Protein AF-C7GZV5-F1 (afdb_monomer)

Sequence (301 aa):
MKNVFIVRNDHEDSKRCERLLREKFNAGGINVACDYTDEVELIICIGGDGTFLRSVHSLGFPAQNIVGINTGGLGFFQEISISELDDFIEAYVQGRYSVQTLQCLQASIVVAKAEEPTDEGLQKCVHASLNGEDNIIFHYESEDEKKRVFKANFLNEITVKSVLPKPVHIDIYIGNQFIEMFSGDGILAATSAGSTGYNYSLGGAIMDPRLSNIQLTPIAPISSTAYRAFTSSLLLPASEAIKIVSRSNDGLVVAGDGFSSEFKNIKEINIELSPVNIKLLRFENYEFWAKAKNKFLIPSE

Radius of gyration: 20.74 Å; Cα contacts (8 Å, |Δi|>4): 668; chains: 1; bounding box: 48×52×59 Å

Mean predicted aligned error: 6.81 Å

Nearest PDB structures (foldseek):
  5dhp-assembly1_C  TM=9.414E-01  e=1.733E-28  Listeria monocytogenes EGD-e
  5dhp-assembly1_B  TM=9.432E-01  e=2.994E-28  Listeria monocytogenes EGD-e
  5eji-assembly1_A  TM=9.243E-01  e=8.365E-29  Listeria monocytogenes
  3v7y-assembly1_A  TM=9.379E-01  e=1.451E-27  Listeria monocytogenes
  6rbx-assembly1_A  TM=9.280E-01  e=1.966E-27  Listeria monocytogenes EGD-e

pLDDT: mean 87.61, std 16.17, range [26.11, 98.62]

Structure (mmCIF, N/CA/C/O backbone):
data_AF-C7GZV5-F1
#
_entry.id   AF-C7GZV5-F1
#
loop_
_atom_site.group_PDB
_atom_site.id
_atom_site.type_symbol
_atom_site.label_atom_id
_atom_site.label_alt_id
_atom_site.label_comp_id
_atom_site.label_asym_id
_atom_site.label_entity_id
_atom_site.label_seq_id
_atom_site.pdbx_PDB_ins_code
_atom_site.Cartn_x
_atom_site.Cartn_y
_atom_site.Cartn_z
_atom_site.occupancy
_atom_site.B_iso_or_equiv
_atom_site.auth_seq_id
_atom_site.auth_comp_id
_atom_site.auth_asym_id
_atom_site.auth_atom_id
_atom_site.pdbx_PDB_model_num
ATOM 1 N N . MET A 1 1 ? -19.958 -12.809 21.169 1.00 63.06 1 MET A N 1
ATOM 2 C CA . MET A 1 1 ? -19.236 -11.762 21.924 1.00 63.06 1 MET A CA 1
ATOM 3 C C . MET A 1 1 ? -18.262 -11.158 20.936 1.00 63.06 1 MET A C 1
ATOM 5 O O . MET A 1 1 ? -17.616 -11.950 20.264 1.00 63.06 1 MET A O 1
ATOM 9 N N . LYS A 1 2 ? -18.220 -9.830 20.767 1.00 81.00 2 LYS A N 1
ATOM 10 C CA . LYS A 1 2 ? -17.313 -9.239 19.772 1.00 81.00 2 LYS A CA 1
ATOM 11 C C . LYS A 1 2 ? -15.870 -9.548 20.162 1.00 81.00 2 LYS A C 1
ATOM 13 O O . LYS A 1 2 ? -15.524 -9.367 21.331 1.00 81.00 2 LYS A O 1
ATOM 18 N N . ASN A 1 3 ? -15.077 -10.031 19.212 1.00 92.06 3 ASN A N 1
ATOM 19 C CA . ASN A 1 3 ? -13.700 -10.457 19.445 1.00 92.06 3 ASN A CA 1
ATOM 20 C C . ASN A 1 3 ? -12.743 -9.576 18.643 1.00 92.06 3 ASN A C 1
ATOM 22 O O . ASN A 1 3 ? -12.856 -9.488 17.419 1.00 92.06 3 ASN A O 1
ATOM 26 N N . VAL A 1 4 ? -11.828 -8.897 19.329 1.00 96.00 4 VAL A N 1
ATOM 27 C CA . VAL A 1 4 ? -10.914 -7.932 18.710 1.00 96.00 4 VAL A CA 1
ATOM 28 C C . VAL A 1 4 ? -9.464 -8.323 18.947 1.00 96.00 4 VAL A C 1
ATOM 30 O O . VAL A 1 4 ? -9.119 -8.836 20.008 1.00 96.00 4 VAL A O 1
ATOM 33 N N . PHE A 1 5 ? -8.602 -8.040 17.979 1.00 97.00 5 PHE A N 1
ATOM 34 C CA . PHE A 1 5 ? -7.161 -8.248 18.085 1.00 97.00 5 PHE A CA 1
ATOM 35 C C . PHE A 1 5 ? -6.437 -6.913 17.943 1.00 97.00 5 PHE A C 1
ATOM 37 O O . PHE A 1 5 ? -6.770 -6.120 17.064 1.00 97.00 5 PHE A O 1
ATOM 44 N N . ILE A 1 6 ? -5.463 -6.639 18.811 1.00 96.88 6 ILE A N 1
ATOM 45 C CA . ILE A 1 6 ? -4.748 -5.358 18.830 1.00 96.88 6 ILE A CA 1
ATOM 46 C C . ILE A 1 6 ? -3.314 -5.569 18.353 1.00 96.88 6 ILE A C 1
ATOM 48 O O . ILE A 1 6 ? -2.579 -6.371 18.922 1.00 96.88 6 ILE A O 1
ATOM 52 N N . VAL A 1 7 ? -2.902 -4.779 17.364 1.00 95.31 7 VAL A N 1
ATOM 53 C CA . VAL A 1 7 ? -1.509 -4.654 16.922 1.00 95.31 7 VAL A CA 1
ATOM 54 C C . VAL A 1 7 ? -1.054 -3.222 17.161 1.00 95.31 7 VAL A C 1
ATOM 56 O O . VAL A 1 7 ? -1.792 -2.275 16.896 1.00 95.31 7 VAL A O 1
ATOM 59 N N . ARG A 1 8 ? 0.170 -3.029 17.651 1.00 95.38 8 ARG A N 1
ATOM 60 C CA . ARG A 1 8 ? 0.725 -1.695 17.906 1.00 95.38 8 ARG A CA 1
ATOM 61 C C . ARG A 1 8 ? 2.215 -1.622 17.604 1.00 95.38 8 ARG A C 1
ATOM 63 O O . ARG A 1 8 ? 2.880 -2.648 17.509 1.00 95.38 8 ARG A O 1
ATOM 70 N N . ASN A 1 9 ? 2.746 -0.405 17.507 1.00 92.75 9 ASN A N 1
ATOM 71 C CA . ASN A 1 9 ? 4.192 -0.185 17.606 1.00 92.75 9 ASN A CA 1
ATOM 72 C C . ASN A 1 9 ? 4.644 -0.081 19.082 1.00 92.75 9 ASN A C 1
ATOM 74 O O . ASN A 1 9 ? 3.840 -0.222 20.010 1.00 92.75 9 ASN A O 1
ATOM 78 N N . ASP A 1 10 ? 5.934 0.184 19.300 1.00 92.69 10 ASP A N 1
ATOM 79 C CA . ASP A 1 10 ? 6.537 0.243 20.638 1.00 92.69 10 ASP A CA 1
ATOM 80 C C . ASP A 1 10 ? 6.621 1.636 21.276 1.00 92.69 10 ASP A C 1
ATOM 82 O O . ASP A 1 10 ? 7.178 1.765 22.373 1.00 92.69 10 ASP A O 1
ATOM 86 N N . HIS A 1 11 ? 6.028 2.665 20.660 1.00 93.56 11 HIS A N 1
ATOM 87 C CA . HIS A 1 11 ? 5.937 3.986 21.284 1.00 93.56 11 HIS A CA 1
ATOM 88 C C . HIS A 1 11 ? 5.070 3.953 22.550 1.00 93.56 11 HIS A C 1
ATOM 90 O O . HIS A 1 11 ? 4.077 3.225 22.638 1.00 93.56 11 HIS A O 1
ATOM 96 N N . GLU A 1 12 ? 5.428 4.782 23.535 1.00 94.25 12 GLU A N 1
ATOM 97 C CA . GLU A 1 12 ? 4.727 4.816 24.825 1.00 94.25 12 GLU A CA 1
ATOM 98 C C . GLU A 1 12 ? 3.265 5.262 24.684 1.00 94.25 12 GLU A C 1
ATOM 100 O O . GLU A 1 12 ? 2.394 4.703 25.348 1.00 94.25 12 GLU A O 1
ATOM 105 N N . ASP A 1 13 ? 2.960 6.182 23.764 1.00 93.56 13 ASP A N 1
ATOM 106 C CA . ASP A 1 13 ? 1.578 6.603 23.500 1.00 93.56 13 ASP A CA 1
ATOM 107 C C . ASP A 1 13 ? 0.722 5.461 22.941 1.00 93.56 13 ASP A C 1
ATOM 109 O O . ASP A 1 13 ? -0.435 5.301 23.333 1.00 93.56 13 ASP A O 1
ATOM 113 N N . SER A 1 14 ? 1.295 4.604 22.091 1.00 96.06 14 SER A N 1
ATOM 114 C CA . SER A 1 14 ? 0.605 3.424 21.560 1.00 96.06 14 SER A CA 1
ATOM 115 C C . SER A 1 14 ? 0.392 2.357 22.637 1.00 96.06 14 SER A C 1
ATOM 117 O O . SER A 1 14 ? -0.688 1.771 22.707 1.00 96.06 14 SER A O 1
ATOM 119 N N . LYS A 1 15 ? 1.363 2.159 23.541 1.00 96.31 15 LYS A N 1
ATOM 120 C CA . LYS A 1 15 ? 1.205 1.297 24.730 1.00 96.31 15 LYS A CA 1
ATOM 121 C C . LYS A 1 15 ? 0.126 1.826 25.671 1.00 96.31 15 LYS A C 1
ATOM 123 O O . LYS A 1 15 ? -0.703 1.063 26.164 1.00 96.31 15 LYS A O 1
ATOM 128 N N . ARG A 1 16 ? 0.109 3.138 25.917 1.00 95.56 16 ARG A N 1
ATOM 129 C CA . ARG A 1 16 ? -0.923 3.794 26.727 1.00 95.56 16 ARG A CA 1
ATOM 130 C C . ARG A 1 16 ? -2.303 3.633 26.096 1.00 95.56 16 ARG A C 1
ATOM 132 O O . ARG A 1 16 ? -3.243 3.297 26.812 1.00 95.56 16 ARG A O 1
ATOM 139 N N . CYS A 1 17 ? -2.416 3.849 24.788 1.00 96.38 17 CYS A N 1
ATOM 140 C CA . CYS A 1 17 ? -3.660 3.671 24.050 1.00 96.38 17 CYS A CA 1
ATOM 141 C C . CYS A 1 17 ? -4.171 2.228 24.151 1.00 96.38 17 CYS A C 1
ATOM 143 O O . CYS A 1 17 ? -5.340 2.038 24.472 1.00 96.38 17 CYS A O 1
ATOM 145 N N . GLU A 1 18 ? -3.303 1.223 23.983 1.00 97.06 18 GLU A N 1
ATOM 146 C CA . GLU A 1 18 ? -3.673 -0.186 24.167 1.00 97.06 18 GLU A CA 1
ATOM 147 C C . GLU A 1 18 ? -4.234 -0.455 25.572 1.00 97.06 18 GLU A C 1
ATOM 149 O O . GLU A 1 18 ? -5.286 -1.082 25.692 1.00 97.06 18 GLU A O 1
ATOM 154 N N . ARG A 1 19 ? -3.566 0.031 26.633 1.00 96.44 19 ARG A N 1
ATOM 155 C CA . ARG A 1 19 ? -4.040 -0.144 28.021 1.00 96.44 19 ARG A CA 1
ATOM 156 C C . ARG A 1 19 ? -5.459 0.403 28.200 1.00 96.44 19 ARG A C 1
ATOM 158 O O . ARG A 1 19 ? -6.337 -0.327 28.650 1.00 96.44 19 ARG A O 1
ATOM 165 N N . LEU A 1 20 ? -5.688 1.649 27.775 1.00 95.75 20 LEU A N 1
ATOM 166 C CA . LEU A 1 20 ? -7.000 2.302 27.857 1.00 95.75 20 LEU A CA 1
ATOM 167 C C . LEU A 1 20 ? -8.068 1.541 27.065 1.00 95.75 20 LEU A C 1
ATOM 169 O O . LEU A 1 20 ? -9.196 1.380 27.527 1.00 95.75 20 LEU A O 1
ATOM 173 N N . LEU A 1 21 ? -7.715 1.059 25.873 1.00 95.81 21 LEU A N 1
ATOM 174 C CA . LEU A 1 21 ? -8.635 0.335 25.009 1.00 95.81 21 LEU A CA 1
ATOM 175 C C . LEU A 1 21 ? -9.043 -1.011 25.619 1.00 95.81 21 LEU A C 1
ATOM 177 O O . LEU A 1 21 ? -10.225 -1.346 25.631 1.00 95.81 21 LEU A O 1
ATOM 181 N N . ARG A 1 22 ? -8.081 -1.755 26.180 1.00 95.62 22 ARG A N 1
ATOM 182 C CA . ARG A 1 22 ? -8.339 -3.022 26.882 1.00 95.62 22 ARG A CA 1
ATOM 183 C C . ARG A 1 22 ? -9.246 -2.819 28.094 1.00 95.62 22 ARG A C 1
ATOM 185 O O . ARG A 1 22 ? -10.189 -3.585 28.270 1.00 95.62 22 ARG A O 1
ATOM 192 N N . GLU A 1 23 ? -9.003 -1.785 28.899 1.00 94.81 23 GLU A N 1
ATOM 193 C CA . GLU A 1 23 ? -9.856 -1.442 30.046 1.00 94.81 23 GLU A CA 1
ATOM 194 C C . GLU A 1 23 ? -11.304 -1.166 29.614 1.00 94.81 23 GLU A C 1
ATOM 196 O O . GLU A 1 23 ? -12.238 -1.761 30.158 1.00 94.81 23 GLU A O 1
ATOM 201 N N . LYS A 1 24 ? -11.493 -0.317 28.595 1.00 94.62 24 LYS A N 1
ATOM 202 C CA . LYS A 1 24 ? -12.824 0.048 28.088 1.00 94.62 24 LYS A CA 1
ATOM 203 C C . LYS A 1 24 ? -13.547 -1.133 27.433 1.00 94.62 24 LYS A C 1
ATOM 205 O O . LYS A 1 24 ? -14.735 -1.328 27.682 1.00 94.62 24 LYS A O 1
ATOM 210 N N . PHE A 1 25 ? -12.851 -1.957 26.649 1.00 94.00 25 PHE A N 1
ATOM 211 C CA . PHE A 1 25 ? -13.450 -3.144 26.034 1.00 94.00 25 PHE A CA 1
ATOM 212 C C . PHE A 1 25 ? -13.866 -4.198 27.053 1.00 94.00 25 PHE A C 1
ATOM 214 O O . PHE A 1 25 ? -14.985 -4.705 26.963 1.00 94.00 25 PHE A O 1
ATOM 221 N N . ASN A 1 26 ? -13.033 -4.461 28.062 1.00 89.19 26 ASN A N 1
ATOM 222 C CA . ASN A 1 26 ? -13.378 -5.396 29.130 1.00 89.19 26 ASN A CA 1
ATOM 223 C C . ASN A 1 26 ? -14.611 -4.920 29.915 1.00 89.19 26 ASN A C 1
ATOM 225 O O . 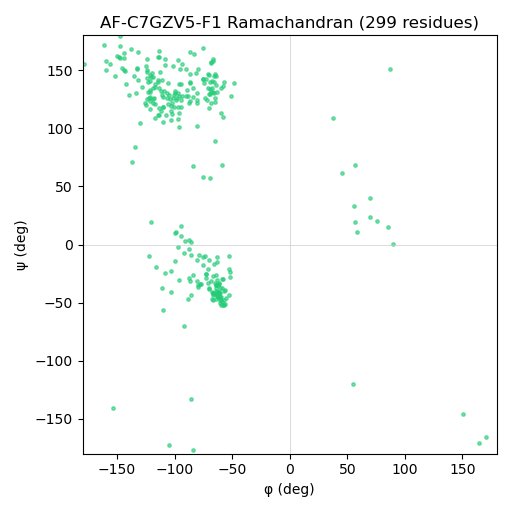ASN A 1 26 ? -15.499 -5.720 30.203 1.00 89.19 26 ASN A O 1
ATOM 229 N N . ALA A 1 27 ? -14.709 -3.617 30.206 1.00 89.81 27 ALA A N 1
ATOM 230 C CA . ALA A 1 27 ? -15.892 -3.032 30.840 1.00 89.81 27 ALA A CA 1
ATOM 231 C C . ALA A 1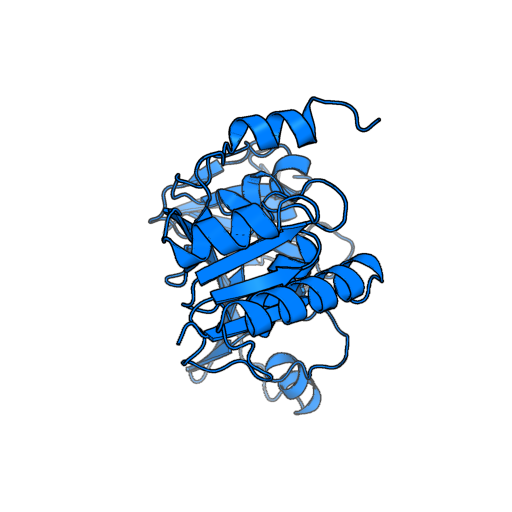 27 ? -17.152 -3.119 29.953 1.00 89.81 27 ALA A C 1
ATOM 233 O O . ALA A 1 27 ? -18.257 -3.285 30.466 1.00 89.81 27 ALA A O 1
ATOM 234 N N . GLY A 1 28 ? -16.986 -3.040 28.628 1.00 86.25 28 GLY A N 1
ATOM 235 C CA . GLY A 1 28 ? -18.055 -3.143 27.630 1.00 86.25 28 GLY A CA 1
ATOM 236 C C . GLY A 1 28 ? -18.399 -4.568 27.172 1.00 86.25 28 GLY A C 1
ATOM 237 O O . GLY A 1 28 ? -19.212 -4.722 26.262 1.00 86.25 28 GLY A O 1
ATOM 238 N N . GLY A 1 29 ? -17.788 -5.609 27.753 1.00 88.88 29 GLY A N 1
ATOM 239 C CA . GLY A 1 29 ? -18.034 -7.008 27.376 1.00 88.88 29 GLY A CA 1
ATOM 240 C C . GLY A 1 29 ? -17.503 -7.405 25.990 1.00 88.88 29 GLY A C 1
ATOM 241 O O . GLY A 1 29 ? -18.018 -8.344 25.380 1.00 88.88 29 GLY A O 1
ATOM 242 N N . ILE A 1 30 ? -16.500 -6.688 25.477 1.00 93.25 30 ILE A N 1
ATOM 243 C CA . ILE A 1 30 ? -15.784 -7.006 24.236 1.00 93.25 30 ILE A CA 1
ATOM 244 C C . ILE A 1 30 ? -14.513 -7.775 24.602 1.00 93.25 30 ILE A C 1
ATOM 246 O O . ILE A 1 30 ? -13.720 -7.315 25.422 1.00 93.25 30 ILE A O 1
ATOM 250 N N . ASN A 1 31 ? -14.309 -8.938 23.984 1.00 93.69 31 ASN A N 1
ATOM 251 C CA . ASN A 1 31 ? -13.120 -9.747 24.221 1.00 93.69 31 ASN A CA 1
ATOM 252 C C . ASN A 1 31 ? -11.941 -9.211 23.408 1.00 93.69 31 ASN A C 1
ATOM 254 O O . ASN A 1 31 ? -12.066 -9.028 22.197 1.00 93.69 31 ASN A O 1
ATOM 258 N N . VAL A 1 32 ? -10.794 -9.014 24.058 1.00 95.00 32 VAL A N 1
ATOM 259 C CA . VAL A 1 32 ? -9.536 -8.687 23.380 1.00 95.00 32 VAL A CA 1
ATOM 260 C C . VAL A 1 32 ? -8.663 -9.936 23.339 1.00 95.00 32 VAL A C 1
ATOM 262 O O . VAL A 1 32 ? -8.120 -10.345 24.365 1.00 95.00 32 VAL A O 1
ATOM 265 N N . ALA A 1 33 ? -8.527 -10.534 22.160 1.00 92.69 33 ALA A N 1
ATOM 266 C CA . ALA A 1 33 ? -7.757 -11.750 21.951 1.00 92.69 33 ALA A CA 1
ATOM 267 C C . ALA A 1 33 ? -6.260 -11.546 22.245 1.00 92.69 33 ALA A C 1
ATOM 269 O O . ALA A 1 33 ? -5.693 -10.478 21.991 1.00 92.69 33 ALA A O 1
ATOM 270 N N . CYS A 1 34 ? -5.623 -12.591 22.780 1.00 88.56 34 CYS A N 1
ATOM 271 C CA . CYS A 1 34 ? -4.169 -12.644 22.956 1.00 88.56 34 CYS A CA 1
ATOM 272 C C . CYS A 1 34 ? -3.450 -12.954 21.639 1.00 88.56 34 CYS A C 1
ATOM 274 O O . CYS A 1 34 ? -2.374 -12.416 21.398 1.00 88.56 34 CYS A O 1
ATOM 276 N N . ASP A 1 35 ? -4.079 -13.770 20.791 1.00 88.88 35 ASP A N 1
ATOM 277 C CA . ASP A 1 35 ? -3.540 -14.248 19.522 1.00 88.88 35 ASP A CA 1
ATOM 278 C C . ASP A 1 35 ? -4.494 -13.917 18.373 1.00 88.88 35 ASP A C 1
ATOM 280 O O . ASP A 1 35 ? -5.708 -13.789 18.561 1.00 88.88 35 ASP A O 1
ATOM 284 N N . TYR A 1 36 ? -3.938 -13.791 17.171 1.00 90.19 36 TYR A N 1
ATOM 285 C CA . TYR A 1 36 ? -4.725 -13.626 15.958 1.00 90.19 36 TYR A CA 1
ATOM 286 C C . TYR A 1 36 ? -5.247 -14.984 15.477 1.00 90.19 36 TYR A C 1
ATOM 288 O O . TYR A 1 36 ? -4.466 -15.895 15.202 1.00 90.19 36 TYR A O 1
ATOM 296 N N . THR A 1 37 ? -6.569 -15.108 15.372 1.00 90.38 37 THR A N 1
ATOM 297 C CA . THR A 1 37 ? -7.267 -16.309 14.899 1.00 90.38 37 THR A CA 1
ATOM 298 C C . THR A 1 37 ? -8.406 -15.920 13.959 1.00 90.38 37 THR A C 1
ATOM 300 O O . THR A 1 37 ? -8.821 -14.760 13.915 1.00 90.38 37 THR A O 1
ATOM 303 N N . ASP A 1 38 ? -8.975 -16.898 13.254 1.00 87.00 38 ASP A N 1
ATOM 304 C CA . ASP A 1 38 ? -10.135 -16.674 12.379 1.00 87.00 38 ASP A CA 1
ATOM 305 C C . ASP A 1 38 ? -11.395 -16.205 13.133 1.00 87.00 38 ASP A C 1
ATOM 307 O O . ASP A 1 38 ? -12.324 -15.686 12.518 1.00 87.00 38 ASP A O 1
ATOM 311 N N . GLU A 1 39 ? -11.424 -16.343 14.463 1.00 89.56 39 GLU A N 1
ATOM 312 C CA . GLU A 1 39 ? -12.513 -15.862 15.324 1.00 89.56 39 GLU A CA 1
ATOM 313 C C . GLU A 1 39 ? -12.447 -14.352 15.592 1.00 89.56 39 GLU A C 1
ATOM 315 O O . GLU A 1 39 ? -13.350 -13.795 16.219 1.00 89.56 39 GLU A O 1
ATOM 320 N N . VAL A 1 40 ? -11.363 -13.681 15.196 1.00 94.25 40 VAL A N 1
ATOM 321 C CA . VAL A 1 40 ? -11.236 -12.227 15.314 1.00 94.25 40 VAL A CA 1
ATOM 322 C C . VAL A 1 40 ? -12.185 -11.562 14.320 1.00 94.25 40 VAL A C 1
ATOM 324 O O . VAL A 1 40 ? -12.170 -11.855 13.130 1.00 94.25 40 VAL A O 1
ATOM 327 N N . GLU A 1 41 ? -12.993 -10.619 14.796 1.00 94.19 41 GLU A N 1
ATOM 328 C CA . GLU A 1 41 ? -13.921 -9.856 13.955 1.00 94.19 41 GLU A CA 1
ATOM 329 C C . GLU A 1 41 ? -13.334 -8.505 13.532 1.00 94.19 41 GLU A C 1
ATOM 331 O O . GLU A 1 41 ? -13.657 -7.998 12.456 1.00 94.19 41 GLU A O 1
ATOM 336 N N . LEU A 1 42 ? -12.479 -7.920 14.379 1.00 96.38 42 LEU A N 1
ATOM 337 C CA . LEU A 1 42 ? -11.855 -6.619 14.160 1.00 96.38 42 LEU A CA 1
ATOM 338 C C . LEU A 1 42 ? -10.389 -6.629 14.595 1.00 96.38 42 LEU A C 1
ATOM 340 O O . LEU A 1 42 ? -10.062 -6.949 15.736 1.00 96.38 42 LEU A O 1
ATOM 344 N N . ILE A 1 43 ? -9.522 -6.181 13.698 1.00 97.69 43 ILE A N 1
ATOM 345 C CA . ILE A 1 43 ? -8.118 -5.889 13.963 1.00 97.69 43 ILE A CA 1
ATOM 346 C C . ILE A 1 43 ? -7.982 -4.389 14.223 1.00 97.69 43 ILE A C 1
ATOM 348 O O . ILE A 1 43 ? -8.459 -3.561 13.448 1.00 97.69 43 ILE A O 1
ATOM 352 N N . ILE A 1 44 ? -7.318 -4.024 15.311 1.00 97.44 44 ILE A N 1
ATOM 353 C CA . ILE A 1 44 ? -7.101 -2.638 15.717 1.00 97.44 44 ILE A CA 1
ATOM 354 C C . ILE A 1 44 ? -5.608 -2.346 15.643 1.00 97.44 44 ILE A C 1
ATOM 356 O O . ILE A 1 44 ? -4.825 -2.868 16.434 1.00 97.44 44 ILE A O 1
ATOM 360 N N . CYS A 1 45 ? -5.217 -1.496 14.700 1.00 96.75 45 CYS A N 1
ATOM 361 C CA . CYS A 1 45 ? -3.836 -1.076 14.495 1.00 96.75 45 CYS A CA 1
ATOM 362 C C . CYS A 1 45 ? -3.580 0.263 15.197 1.00 96.75 45 CYS A C 1
ATOM 364 O O . CYS A 1 45 ? -4.108 1.288 14.775 1.00 96.75 45 CYS A O 1
ATOM 366 N N . ILE A 1 46 ? -2.742 0.276 16.233 1.00 96.94 46 ILE A N 1
ATOM 367 C CA . ILE A 1 46 ? -2.404 1.473 17.014 1.00 96.94 46 ILE A CA 1
ATOM 368 C C . ILE A 1 46 ? -1.020 1.992 16.601 1.00 96.94 46 ILE A C 1
ATOM 370 O O . ILE A 1 46 ? 0.006 1.355 16.853 1.00 96.94 46 ILE A O 1
ATOM 374 N N . GLY A 1 47 ? -0.975 3.165 15.973 1.00 94.31 47 GLY A N 1
ATOM 375 C CA . GLY A 1 47 ? 0.259 3.797 15.507 1.00 94.31 47 GLY A CA 1
ATOM 376 C C . GLY A 1 47 ? 0.031 4.672 14.278 1.00 94.31 47 GLY A C 1
ATOM 377 O O . GLY A 1 47 ? -1.011 5.298 14.151 1.00 94.31 47 GLY A O 1
ATOM 378 N N . GLY A 1 48 ? 1.015 4.727 13.377 1.00 92.75 48 GLY A N 1
ATOM 379 C CA . GLY A 1 48 ? 0.905 5.445 12.099 1.00 92.75 48 GLY A CA 1
ATOM 380 C C . GLY A 1 48 ? 0.722 4.507 10.900 1.00 92.75 48 GLY A C 1
ATOM 381 O O . GLY A 1 48 ? 0.622 3.288 11.064 1.00 92.75 48 GLY A O 1
ATOM 382 N N . ASP A 1 49 ? 0.776 5.062 9.684 1.00 92.81 49 ASP A N 1
ATOM 383 C CA . ASP A 1 49 ? 0.624 4.303 8.427 1.00 92.81 49 ASP A CA 1
ATOM 384 C C . ASP A 1 49 ? 1.634 3.153 8.306 1.00 92.81 49 ASP A C 1
ATOM 386 O O . ASP A 1 49 ? 1.259 2.047 7.932 1.00 92.81 49 ASP A O 1
ATOM 390 N N . GLY A 1 50 ? 2.886 3.352 8.727 1.00 91.44 50 GLY A N 1
ATOM 391 C CA . GLY A 1 50 ? 3.877 2.271 8.747 1.00 91.44 50 GLY A CA 1
ATOM 392 C C . GLY A 1 50 ? 3.522 1.124 9.704 1.00 91.44 50 GLY A C 1
ATOM 393 O O . GLY A 1 50 ? 3.783 -0.034 9.394 1.00 91.44 50 GLY A O 1
ATOM 394 N N . THR A 1 51 ? 2.887 1.407 10.850 1.00 92.38 51 THR A N 1
ATOM 395 C CA . THR A 1 51 ? 2.386 0.344 11.740 1.00 92.38 51 THR A CA 1
ATOM 396 C C . THR A 1 51 ? 1.236 -0.408 11.080 1.00 92.38 51 THR A C 1
ATOM 398 O O . THR A 1 51 ? 1.188 -1.632 11.166 1.00 92.38 51 THR A O 1
ATOM 401 N N . PHE A 1 52 ? 0.335 0.305 10.403 1.00 95.06 52 PHE A N 1
ATOM 402 C CA . PHE A 1 52 ? -0.780 -0.301 9.680 1.00 95.06 52 PHE A CA 1
ATOM 403 C C . PHE A 1 52 ? -0.285 -1.252 8.581 1.00 95.06 52 PHE A C 1
ATOM 405 O O . PHE A 1 52 ? -0.679 -2.414 8.566 1.00 95.06 52 PHE A O 1
ATOM 412 N N . LEU A 1 53 ? 0.643 -0.802 7.729 1.00 94.31 53 LEU A N 1
ATOM 413 C CA . LEU A 1 53 ? 1.222 -1.621 6.658 1.00 94.31 53 LEU A CA 1
ATOM 414 C C . LEU A 1 53 ? 1.924 -2.864 7.208 1.00 94.31 53 LEU A C 1
ATOM 416 O O . LEU A 1 53 ? 1.634 -3.975 6.772 1.00 94.31 53 LEU A O 1
ATOM 420 N N . ARG A 1 54 ? 2.775 -2.703 8.232 1.00 91.44 54 ARG A N 1
ATOM 421 C CA . ARG A 1 54 ? 3.424 -3.848 8.886 1.00 91.44 54 ARG A CA 1
ATOM 422 C C . ARG A 1 54 ? 2.420 -4.834 9.475 1.00 91.44 54 ARG A C 1
ATOM 424 O O . ARG A 1 54 ? 2.661 -6.029 9.393 1.00 91.44 54 ARG A O 1
ATOM 431 N N . SER A 1 55 ? 1.309 -4.347 10.032 1.00 92.06 55 SER A N 1
ATOM 432 C CA . SER A 1 55 ? 0.244 -5.206 10.570 1.00 92.06 55 SER A CA 1
ATOM 433 C C . SER A 1 55 ? -0.453 -5.998 9.462 1.00 92.06 55 SER A C 1
ATOM 435 O O . SER A 1 55 ? -0.715 -7.181 9.627 1.00 92.06 55 SER A O 1
ATOM 437 N N . VAL A 1 56 ? -0.734 -5.369 8.317 1.00 94.31 56 VAL A N 1
ATOM 438 C CA . VAL A 1 56 ? -1.329 -6.054 7.158 1.00 94.31 56 VAL A CA 1
ATOM 439 C C . VAL A 1 56 ? -0.403 -7.156 6.641 1.00 94.31 56 VAL A C 1
ATOM 441 O O . VAL A 1 56 ? -0.864 -8.271 6.404 1.00 94.31 56 VAL A O 1
ATOM 444 N N . HIS A 1 57 ? 0.896 -6.871 6.518 1.00 91.50 57 HIS A N 1
ATOM 445 C CA . HIS A 1 57 ? 1.895 -7.853 6.082 1.00 91.50 57 HIS A CA 1
ATOM 446 C C . HIS A 1 57 ? 2.082 -8.986 7.095 1.00 91.50 57 HIS A C 1
ATOM 448 O O . HIS A 1 57 ? 2.033 -10.152 6.714 1.00 91.50 57 HIS A O 1
ATOM 454 N N . SER A 1 58 ? 2.241 -8.673 8.386 1.00 88.19 58 SER A N 1
ATOM 455 C CA . SER A 1 58 ? 2.479 -9.689 9.421 1.00 88.19 58 SER A CA 1
ATOM 456 C C . SER A 1 58 ? 1.285 -10.617 9.647 1.00 88.19 58 SER A C 1
ATOM 458 O O . SER A 1 58 ? 1.474 -11.763 10.048 1.00 88.19 58 SER A O 1
ATOM 460 N N . LEU A 1 59 ? 0.069 -10.139 9.371 1.00 90.25 59 LEU A N 1
ATOM 461 C CA . LEU A 1 59 ? -1.165 -10.924 9.445 1.00 90.25 59 LEU A CA 1
ATOM 462 C C . LEU A 1 59 ? -1.534 -11.602 8.116 1.00 90.25 59 LEU A C 1
ATOM 464 O O . LEU A 1 59 ? -2.579 -12.244 8.036 1.00 90.25 59 LEU A O 1
ATOM 468 N N . GLY A 1 60 ? -0.702 -11.470 7.077 1.00 90.12 60 GLY A N 1
ATOM 469 C CA . GLY A 1 60 ? -0.905 -12.150 5.798 1.00 90.12 60 GLY A CA 1
ATOM 470 C C . GLY A 1 60 ? -2.101 -11.633 4.997 1.00 90.12 60 GLY A C 1
ATOM 471 O O . GLY A 1 60 ? -2.814 -12.429 4.395 1.00 90.12 60 GLY A O 1
ATOM 472 N N . PHE A 1 61 ? -2.317 -10.312 4.977 1.00 92.81 61 PHE A N 1
ATOM 473 C CA . PHE A 1 61 ? -3.440 -9.656 4.292 1.00 92.81 61 PHE A CA 1
ATOM 474 C C . PHE A 1 61 ? -4.810 -10.188 4.758 1.00 92.81 61 PHE A C 1
ATOM 476 O O . PHE A 1 61 ? -5.525 -10.850 4.000 1.00 92.81 61 PHE A O 1
ATOM 483 N N . PRO A 1 62 ? -5.185 -9.902 6.016 1.00 93.44 62 PRO A N 1
ATOM 484 C CA . PRO A 1 62 ? -6.330 -10.524 6.669 1.00 93.44 62 PRO A CA 1
ATOM 485 C C . PRO A 1 62 ? -7.659 -10.136 6.003 1.00 93.44 62 PRO A C 1
ATOM 487 O O . PRO A 1 62 ? -7.851 -9.002 5.559 1.00 93.44 62 PRO A O 1
ATOM 490 N N . ALA A 1 63 ? -8.609 -11.074 5.974 1.00 93.25 63 ALA A N 1
ATOM 491 C CA . ALA A 1 63 ? -9.951 -10.858 5.420 1.00 93.25 63 ALA A CA 1
ATOM 492 C C . ALA A 1 63 ? -10.900 -10.136 6.397 1.00 93.25 63 ALA A C 1
ATOM 494 O O . ALA A 1 63 ? -12.000 -9.709 6.008 1.00 93.25 63 ALA A O 1
ATOM 495 N N . GLN A 1 64 ? -10.488 -10.061 7.662 1.00 95.06 64 GLN A N 1
ATOM 496 C CA . GLN A 1 64 ? -11.139 -9.396 8.776 1.00 95.06 64 GLN A CA 1
ATOM 497 C C . GLN A 1 64 ? -11.112 -7.882 8.584 1.00 95.06 64 GLN A C 1
ATOM 499 O O . GLN A 1 64 ? -10.288 -7.308 7.874 1.00 95.06 64 GLN A O 1
ATOM 504 N N . ASN A 1 65 ? -12.047 -7.233 9.256 1.00 96.38 65 ASN A N 1
ATOM 505 C CA . ASN A 1 65 ? -12.108 -5.791 9.323 1.00 96.38 65 ASN A CA 1
ATOM 506 C C . ASN A 1 65 ? -10.899 -5.238 10.087 1.00 96.38 65 ASN A C 1
ATOM 508 O O . ASN A 1 65 ? -10.515 -5.786 11.117 1.00 96.38 65 ASN A O 1
ATOM 512 N N . ILE A 1 66 ? -10.337 -4.128 9.619 1.00 97.25 66 ILE A N 1
ATOM 513 C CA . ILE A 1 66 ? -9.239 -3.415 10.270 1.00 97.25 66 ILE A CA 1
ATOM 514 C C . ILE A 1 66 ? -9.691 -1.993 10.585 1.00 97.25 66 ILE A C 1
ATOM 516 O O . ILE A 1 66 ? -10.409 -1.373 9.803 1.00 97.25 66 ILE A O 1
ATOM 520 N N . VAL A 1 67 ? -9.245 -1.448 11.710 1.00 96.69 67 VAL A N 1
ATOM 521 C CA . VAL A 1 67 ? -9.355 -0.026 12.034 1.00 96.69 67 VAL A CA 1
ATOM 522 C C . VAL A 1 67 ? -8.012 0.501 12.527 1.00 96.69 67 VAL A C 1
ATOM 524 O O . VAL A 1 67 ? -7.281 -0.192 13.234 1.00 96.69 67 VAL A O 1
ATOM 527 N N . GLY A 1 68 ? -7.666 1.727 12.140 1.00 95.56 68 GLY A N 1
ATOM 528 C CA . GLY A 1 68 ? -6.437 2.382 12.578 1.00 95.56 68 GLY A CA 1
ATOM 529 C C . GLY A 1 68 ? -6.696 3.454 13.635 1.00 95.56 68 GLY A C 1
ATOM 530 O O . GLY A 1 68 ? -7.498 4.361 13.405 1.00 95.56 68 GLY A O 1
ATOM 531 N N . ILE A 1 69 ? -5.968 3.382 14.748 1.00 95.50 69 ILE A N 1
ATOM 532 C CA . ILE A 1 69 ? -5.921 4.405 15.795 1.00 95.50 69 ILE A CA 1
ATOM 533 C C . ILE A 1 69 ? -4.590 5.143 15.686 1.00 95.50 69 ILE A C 1
ATOM 535 O O . ILE A 1 69 ? -3.519 4.543 15.792 1.00 95.50 69 ILE A O 1
ATOM 539 N N . ASN A 1 70 ? -4.668 6.451 15.479 1.00 92.25 70 ASN A N 1
ATOM 540 C CA . ASN A 1 70 ? -3.525 7.328 15.370 1.00 92.25 70 ASN A CA 1
ATOM 541 C C . ASN A 1 70 ? -3.033 7.770 16.753 1.00 92.25 70 ASN A C 1
ATOM 543 O O . ASN A 1 70 ? -3.784 8.328 17.555 1.00 92.25 70 ASN A O 1
ATOM 547 N N . THR A 1 71 ? -1.742 7.574 17.001 1.00 89.06 71 THR A N 1
ATOM 548 C CA . THR A 1 71 ? -1.049 8.048 18.209 1.00 89.06 71 THR A CA 1
ATOM 549 C C . THR A 1 71 ? 0.105 9.003 17.885 1.00 89.06 71 THR A C 1
ATOM 551 O O . THR A 1 71 ? 1.010 9.164 18.694 1.00 89.06 71 THR A O 1
ATOM 554 N N . GLY A 1 72 ? 0.109 9.592 16.687 1.00 80.94 72 GLY A N 1
ATOM 555 C CA . GLY A 1 72 ? 1.109 10.543 16.206 1.00 80.94 72 GLY A CA 1
ATOM 556 C C . GLY A 1 72 ? 0.532 11.490 15.146 1.00 80.94 72 GLY A C 1
ATOM 557 O O . GLY A 1 72 ? -0.604 11.949 15.259 1.00 80.94 72 GLY A O 1
ATOM 558 N N . GLY A 1 73 ? 1.313 11.800 14.106 1.00 76.56 73 GLY A N 1
ATOM 559 C CA . GLY A 1 73 ? 0.873 12.664 13.000 1.00 76.56 73 GLY A CA 1
ATOM 560 C C . GLY A 1 73 ? -0.237 12.044 12.142 1.00 76.56 73 GLY A C 1
ATOM 561 O O . GLY A 1 73 ? -0.431 10.833 12.143 1.00 76.56 73 GLY A O 1
ATOM 562 N N . LEU A 1 74 ? -0.977 12.868 11.394 1.00 79.19 74 LEU A N 1
ATOM 563 C CA . LEU A 1 74 ? -2.115 12.429 10.574 1.00 79.19 74 LEU A CA 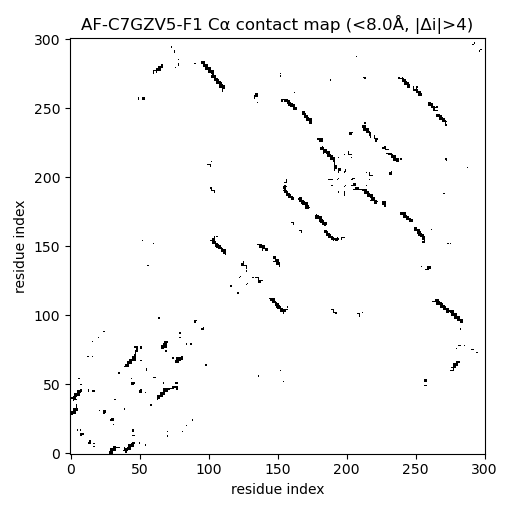1
ATOM 564 C C . LEU A 1 74 ? -1.696 11.385 9.511 1.00 79.19 74 LEU A C 1
ATOM 566 O O . LEU A 1 74 ? -0.964 11.694 8.566 1.00 79.19 74 LEU A O 1
ATOM 570 N N . GLY A 1 75 ? -2.174 10.144 9.637 1.00 83.31 75 GLY A N 1
ATOM 571 C CA . GLY A 1 75 ? -1.989 9.068 8.648 1.00 83.31 75 GLY A CA 1
ATOM 572 C C . GLY A 1 75 ? -3.187 8.908 7.712 1.00 83.31 75 GLY A C 1
ATOM 573 O O . GLY A 1 75 ? -4.278 9.344 8.051 1.00 83.31 75 GLY A O 1
ATOM 574 N N . PHE A 1 76 ? -3.032 8.301 6.533 1.00 90.38 76 PHE A N 1
ATOM 575 C CA . PHE A 1 76 ? -4.150 8.078 5.602 1.00 90.38 76 PHE A CA 1
ATOM 576 C C . PHE A 1 76 ? -5.048 6.909 6.018 1.00 90.38 76 PHE A C 1
ATOM 578 O O . PHE A 1 76 ? -6.271 7.011 5.864 1.00 90.38 76 PHE A O 1
ATOM 585 N N . PHE A 1 77 ? -4.493 5.859 6.630 1.00 90.19 77 PHE A N 1
ATOM 586 C CA . PHE A 1 77 ? -5.268 4.687 7.047 1.00 90.19 77 PHE A CA 1
ATOM 587 C C . PHE A 1 77 ? -5.891 4.834 8.438 1.00 90.19 77 PHE A C 1
ATOM 589 O O . PHE A 1 77 ? -6.986 4.323 8.655 1.00 90.19 77 PHE A O 1
ATOM 596 N N . GLN A 1 78 ? -5.250 5.562 9.360 1.00 85.69 78 GLN A N 1
ATOM 597 C CA . GLN A 1 78 ? -5.751 5.721 10.732 1.00 85.69 78 GLN A CA 1
ATOM 598 C C . GLN A 1 78 ? -6.786 6.834 10.834 1.00 85.69 78 GLN A C 1
ATOM 600 O O . GLN A 1 78 ? -6.574 7.923 10.306 1.00 85.69 78 GLN A O 1
ATOM 605 N N . GLU A 1 79 ? -7.889 6.573 11.521 1.00 79.12 79 GLU A N 1
ATOM 606 C CA . GLU A 1 79 ? -9.012 7.512 11.628 1.00 79.12 79 GLU A CA 1
ATOM 607 C C . GLU A 1 79 ? -9.183 8.083 13.019 1.00 79.12 79 GLU A C 1
ATOM 609 O O . GLU A 1 79 ? -9.535 9.244 13.159 1.00 79.12 79 GLU A O 1
ATOM 614 N N . ILE A 1 80 ? -8.945 7.248 14.024 1.00 91.25 80 ILE A N 1
ATOM 615 C CA . ILE A 1 80 ? -9.356 7.516 15.394 1.00 91.25 80 ILE A CA 1
ATOM 616 C C . ILE A 1 80 ? -8.168 8.091 16.144 1.00 91.25 80 ILE A C 1
ATOM 618 O O . ILE A 1 80 ? -7.103 7.478 16.175 1.00 91.25 80 ILE A O 1
ATOM 622 N N . SER A 1 81 ? -8.334 9.242 16.775 1.00 90.94 81 SER A N 1
ATOM 623 C CA . SER A 1 81 ? -7.384 9.741 17.766 1.00 90.94 81 SER A CA 1
ATOM 624 C C . SER A 1 81 ? -7.638 9.125 19.146 1.00 90.94 81 SER A C 1
ATOM 626 O O . SER A 1 81 ? -8.714 8.607 19.442 1.00 90.94 81 SER A O 1
ATOM 628 N N . ILE A 1 82 ? -6.659 9.228 20.047 1.00 90.44 82 ILE A N 1
ATOM 629 C CA . ILE A 1 82 ? -6.801 8.753 21.437 1.00 90.44 82 ILE A CA 1
ATOM 630 C C . ILE A 1 82 ? -7.978 9.440 22.164 1.00 90.44 82 ILE A C 1
ATOM 632 O O . ILE A 1 82 ? -8.593 8.844 23.046 1.00 90.44 82 ILE A O 1
ATOM 636 N N . SER A 1 83 ? -8.312 10.683 21.807 1.00 90.69 83 SER A N 1
ATOM 637 C CA . SER A 1 83 ? -9.465 11.399 22.371 1.00 90.69 83 SER A CA 1
ATOM 638 C C . SER A 1 83 ? -10.818 10.857 21.911 1.00 90.69 83 SER A C 1
ATOM 640 O O . SER A 1 83 ? -11.805 11.067 22.603 1.00 90.69 83 SER A O 1
ATOM 642 N N . GLU A 1 84 ? -10.868 10.145 20.787 1.00 92.75 84 GLU A N 1
ATOM 643 C CA . GLU A 1 84 ? -12.104 9.654 20.160 1.00 92.75 84 GLU A CA 1
ATOM 644 C C . GLU A 1 84 ? -12.378 8.176 20.486 1.00 92.75 84 GLU A C 1
ATOM 646 O O . GLU A 1 84 ? -13.257 7.558 19.890 1.00 92.75 84 GLU A O 1
ATOM 651 N N . LEU A 1 85 ? -11.631 7.570 21.421 1.00 94.00 85 LEU A N 1
ATOM 652 C CA . LEU A 1 85 ? -11.779 6.144 21.742 1.00 94.00 85 LEU A CA 1
ATOM 653 C C . LEU A 1 85 ? -13.181 5.787 22.244 1.00 94.00 85 LEU A C 1
ATOM 655 O O . LEU A 1 85 ? -13.676 4.713 21.920 1.00 94.00 85 LEU A O 1
ATOM 659 N N . ASP A 1 86 ? -13.811 6.657 23.033 1.00 94.38 86 ASP A N 1
ATOM 660 C CA . ASP A 1 86 ? -15.159 6.407 23.551 1.00 94.38 86 ASP A CA 1
ATOM 661 C C . ASP A 1 86 ? -16.203 6.423 22.428 1.00 94.38 86 ASP A C 1
ATOM 663 O O . ASP A 1 86 ? -16.968 5.464 22.290 1.00 94.38 86 ASP A O 1
ATOM 667 N N . ASP A 1 87 ? -16.147 7.434 21.558 1.00 94.00 87 ASP A N 1
ATOM 668 C CA . ASP A 1 87 ? -17.018 7.547 20.383 1.00 94.00 87 ASP A CA 1
ATOM 669 C C . ASP A 1 87 ? -16.820 6.364 19.424 1.00 94.00 87 ASP A C 1
ATOM 671 O O . ASP A 1 87 ? -17.787 5.797 18.909 1.00 94.00 87 ASP A O 1
ATOM 675 N N . PHE A 1 88 ? -15.565 5.946 19.222 1.00 94.06 88 PHE A N 1
ATOM 676 C CA . PHE A 1 88 ? -15.216 4.758 18.445 1.00 94.06 88 PHE A CA 1
ATOM 677 C C . PHE A 1 88 ? -15.875 3.498 19.012 1.00 94.06 88 PHE A C 1
ATOM 679 O O . PHE A 1 88 ? -16.513 2.752 18.266 1.00 94.06 88 PHE A O 1
ATOM 686 N N . ILE A 1 89 ? -15.713 3.238 20.312 1.00 94.00 89 ILE A N 1
ATOM 687 C CA . ILE A 1 89 ? -16.239 2.026 20.948 1.00 94.00 89 ILE A CA 1
ATOM 688 C C . ILE A 1 89 ? -17.764 2.018 20.864 1.00 94.00 89 ILE A C 1
ATOM 690 O O . ILE A 1 89 ? -18.345 0.995 20.495 1.00 94.00 89 ILE A O 1
ATOM 694 N N . GLU A 1 90 ? -18.415 3.148 21.146 1.00 94.12 90 GLU A N 1
ATOM 695 C CA . GLU A 1 90 ? -19.865 3.279 21.032 1.00 94.12 90 GLU A CA 1
ATOM 696 C C . GLU A 1 90 ? -20.344 3.001 19.601 1.00 94.12 90 GLU A C 1
ATOM 698 O O . GLU A 1 90 ? -21.216 2.151 19.388 1.00 94.12 90 GLU A O 1
ATOM 703 N N . ALA A 1 91 ? -19.747 3.670 18.611 1.00 93.88 91 ALA A N 1
ATOM 704 C CA . ALA A 1 91 ? -20.101 3.497 17.208 1.00 93.88 91 ALA A CA 1
ATOM 705 C C . ALA A 1 91 ? -19.857 2.055 16.737 1.00 93.88 91 ALA A C 1
ATOM 707 O O . ALA A 1 91 ? -20.709 1.463 16.069 1.00 93.88 91 ALA A O 1
ATOM 708 N N . TYR A 1 92 ? -18.741 1.440 17.141 1.00 93.81 92 TYR A N 1
ATOM 709 C CA . TYR A 1 92 ? -18.439 0.045 16.831 1.00 93.81 92 TYR A CA 1
ATOM 710 C C . TYR A 1 92 ? -19.464 -0.910 17.444 1.00 93.81 92 TYR A C 1
ATOM 712 O O . TYR A 1 92 ? -19.943 -1.816 16.756 1.00 93.81 92 TYR A O 1
ATOM 720 N N . VAL A 1 93 ? -19.838 -0.719 18.716 1.00 92.44 93 VAL A N 1
ATOM 721 C CA . VAL A 1 93 ? -20.851 -1.534 19.406 1.00 92.44 93 VAL A CA 1
ATOM 722 C C . VAL A 1 93 ? -22.195 -1.433 18.693 1.00 92.44 93 VAL A C 1
ATOM 724 O O . VAL A 1 93 ? -22.776 -2.476 18.389 1.00 92.44 93 VAL A O 1
ATOM 727 N N . GLN A 1 94 ? -22.627 -0.215 18.363 1.00 93.56 94 GLN A N 1
ATOM 728 C CA . GLN A 1 94 ? -23.905 0.077 17.706 1.00 93.56 94 GLN A CA 1
ATOM 729 C C . GLN A 1 94 ? -23.929 -0.273 16.207 1.00 93.56 94 GLN A C 1
ATOM 731 O O . GLN A 1 94 ? -24.997 -0.262 15.601 1.00 93.56 94 GLN A O 1
ATOM 736 N N . GLY A 1 95 ? -22.781 -0.589 15.599 1.00 93.06 95 GLY A N 1
ATOM 737 C CA . GLY A 1 95 ? -22.694 -0.863 14.162 1.00 93.06 95 GLY A CA 1
ATOM 738 C C . GLY A 1 95 ? -22.761 0.393 13.287 1.00 93.06 95 GLY A C 1
ATOM 739 O O . GLY A 1 95 ? -23.074 0.291 12.105 1.00 93.06 95 GLY A O 1
ATOM 740 N N . ARG A 1 96 ? -22.472 1.573 13.849 1.00 94.62 96 ARG A N 1
ATOM 741 C CA . ARG A 1 96 ? -22.429 2.860 13.137 1.00 94.62 96 ARG A CA 1
ATOM 742 C C . ARG A 1 96 ? -21.076 3.071 12.465 1.00 94.62 96 ARG A C 1
ATOM 744 O O . ARG A 1 96 ? -20.279 3.919 12.858 1.00 94.62 96 ARG A O 1
ATOM 751 N N . TYR A 1 97 ? -20.801 2.250 11.464 1.00 94.50 97 TYR A N 1
ATOM 752 C CA . TYR A 1 97 ? -19.625 2.367 10.613 1.00 94.50 97 TYR A CA 1
ATOM 753 C C . TYR A 1 97 ? -19.944 1.840 9.216 1.00 94.50 97 TYR A C 1
ATOM 755 O O . TYR A 1 97 ? -20.894 1.087 9.005 1.00 94.50 97 TYR A O 1
ATOM 763 N N . SER A 1 98 ? -19.115 2.216 8.255 1.00 94.75 98 SER A N 1
ATOM 764 C CA . SER A 1 98 ? -19.080 1.621 6.925 1.00 94.75 98 SER A CA 1
ATOM 765 C C . SER A 1 98 ? -17.758 0.886 6.722 1.00 94.75 98 SER A C 1
ATOM 767 O O . SER A 1 98 ? -16.795 1.091 7.462 1.00 94.75 98 SER A O 1
ATOM 769 N N . VAL A 1 99 ? -17.713 -0.008 5.738 1.00 95.44 99 VAL A N 1
ATOM 770 C CA . VAL A 1 99 ? -16.495 -0.741 5.384 1.00 95.44 99 VAL A CA 1
ATOM 771 C C . VAL A 1 99 ? -16.036 -0.263 4.016 1.00 95.44 99 VAL A C 1
ATOM 773 O O . VAL A 1 99 ? -16.718 -0.476 3.014 1.00 95.44 99 VAL A O 1
ATOM 776 N N . GLN A 1 100 ? -14.870 0.376 3.967 1.00 95.56 100 GLN A N 1
ATOM 777 C CA . GLN A 1 100 ? -14.183 0.683 2.720 1.00 95.56 100 GLN A CA 1
ATOM 778 C C . GLN A 1 100 ? -13.284 -0.490 2.339 1.00 95.56 100 GLN A C 1
ATOM 780 O O . GLN A 1 100 ? -12.453 -0.937 3.126 1.00 95.56 100 GLN A O 1
ATOM 785 N N . THR A 1 101 ? -13.429 -0.970 1.108 1.00 96.38 101 THR A N 1
ATOM 786 C CA . THR A 1 101 ? -12.522 -1.974 0.547 1.00 96.38 101 THR A CA 1
ATOM 787 C C . THR A 1 101 ? -11.338 -1.266 -0.098 1.00 96.38 101 THR A C 1
ATOM 789 O O . THR A 1 101 ? -11.528 -0.435 -0.983 1.00 96.38 101 THR A O 1
ATOM 792 N N . LEU A 1 102 ? -10.131 -1.584 0.357 1.00 96.88 102 LEU A N 1
ATOM 793 C CA . LEU A 1 102 ? -8.878 -1.137 -0.233 1.00 96.88 102 LEU A CA 1
ATOM 794 C C . LEU A 1 102 ? -8.297 -2.259 -1.082 1.00 96.88 102 LEU A C 1
ATOM 796 O O . LEU A 1 102 ? -8.151 -3.390 -0.617 1.00 96.88 102 LEU A O 1
ATOM 800 N N . GLN A 1 103 ? -7.969 -1.927 -2.321 1.00 96.81 103 GLN A N 1
ATOM 801 C CA . GLN A 1 103 ? -7.360 -2.866 -3.248 1.00 96.81 103 GLN A CA 1
ATOM 802 C C . GLN A 1 103 ? -5.868 -2.974 -2.987 1.00 96.81 103 GLN A C 1
ATOM 804 O O . GLN A 1 103 ? -5.234 -1.989 -2.608 1.00 96.81 103 GLN A O 1
ATOM 809 N N . CYS A 1 104 ? -5.326 -4.159 -3.231 1.00 97.81 104 CYS A N 1
ATOM 810 C CA . CYS A 1 104 ? -3.897 -4.419 -3.177 1.00 97.81 104 CYS A CA 1
ATOM 811 C C . CYS A 1 104 ? -3.352 -4.631 -4.594 1.00 97.81 104 CYS A C 1
ATOM 813 O O . CYS A 1 104 ? -4.094 -4.980 -5.510 1.00 97.81 104 CYS A O 1
ATOM 815 N N . LEU A 1 105 ? -2.047 -4.467 -4.772 1.00 98.19 105 LEU A N 1
ATOM 816 C CA . LEU A 1 105 ? -1.315 -4.975 -5.927 1.00 98.19 105 LEU A CA 1
ATOM 817 C C . LEU A 1 105 ? -0.720 -6.343 -5.609 1.00 98.19 105 LEU A C 1
ATOM 819 O O . LEU A 1 105 ? -0.442 -6.653 -4.452 1.00 98.19 105 LEU A O 1
ATOM 823 N N . GLN A 1 106 ? -0.485 -7.141 -6.642 1.00 97.38 106 GLN A N 1
ATOM 824 C CA . GLN A 1 106 ? 0.302 -8.362 -6.579 1.00 97.38 106 GLN A CA 1
ATOM 825 C C . GLN A 1 106 ? 1.480 -8.257 -7.547 1.00 97.38 106 GLN A C 1
ATOM 827 O O . GLN A 1 106 ? 1.301 -7.894 -8.708 1.00 97.38 106 GLN A O 1
ATOM 832 N N . ALA A 1 107 ? 2.676 -8.604 -7.075 1.00 97.00 107 ALA A N 1
ATOM 833 C CA . ALA A 1 107 ? 3.835 -8.844 -7.926 1.00 97.00 107 ALA A CA 1
ATOM 834 C C . ALA A 1 107 ? 4.015 -10.351 -8.123 1.00 97.00 107 ALA A C 1
ATOM 836 O O . ALA A 1 107 ? 4.073 -11.086 -7.139 1.00 97.00 107 ALA A O 1
ATOM 837 N N . SER A 1 108 ? 4.171 -10.790 -9.370 1.00 95.62 108 SER A N 1
ATOM 838 C CA . SER A 1 108 ? 4.581 -12.147 -9.743 1.00 95.62 108 SER A CA 1
ATOM 839 C C . SER A 1 108 ? 5.959 -12.100 -10.397 1.00 95.62 108 SER A C 1
ATOM 841 O O . SER A 1 108 ? 6.102 -11.576 -11.502 1.00 95.62 108 SER A O 1
ATOM 843 N N . ILE A 1 109 ? 6.978 -12.638 -9.728 1.00 93.62 109 ILE A N 1
ATOM 844 C CA . ILE A 1 109 ? 8.366 -12.634 -10.196 1.00 93.62 109 ILE A CA 1
ATOM 845 C C . ILE A 1 109 ? 8.706 -14.020 -10.729 1.00 93.62 109 ILE A C 1
ATOM 847 O O . ILE A 1 109 ? 8.704 -15.001 -9.984 1.00 93.62 109 ILE A O 1
ATOM 851 N N . VAL A 1 110 ? 9.049 -14.092 -12.012 1.00 92.00 110 VAL A N 1
ATOM 852 C CA . VAL A 1 110 ? 9.489 -15.323 -12.669 1.00 92.00 110 VAL A CA 1
ATOM 853 C C . VAL A 1 110 ? 11.007 -15.305 -12.772 1.00 92.00 110 VAL A C 1
ATOM 855 O O . VAL A 1 110 ? 11.572 -14.455 -13.461 1.00 92.00 110 VAL A O 1
ATOM 858 N N . VAL A 1 111 ? 11.686 -16.264 -12.145 1.00 89.06 111 VAL A N 1
ATOM 859 C CA . VAL A 1 111 ? 13.147 -16.422 -12.246 1.00 89.06 111 VAL A CA 1
ATOM 860 C C . VAL A 1 111 ? 13.521 -17.702 -12.989 1.00 89.06 111 VAL A C 1
ATOM 862 O O . VAL A 1 111 ? 12.815 -18.713 -12.934 1.00 89.06 111 VAL A O 1
ATOM 865 N N . ALA A 1 112 ? 14.652 -17.670 -13.695 1.00 83.94 112 ALA A N 1
ATOM 866 C CA . ALA A 1 112 ? 15.252 -18.872 -14.266 1.00 83.94 112 ALA A CA 1
ATOM 867 C C . ALA A 1 112 ? 15.793 -19.771 -13.145 1.00 83.94 112 ALA A C 1
ATOM 869 O O . ALA A 1 112 ? 16.419 -19.279 -12.204 1.00 83.94 112 ALA A O 1
ATOM 870 N N . LYS A 1 113 ? 15.612 -21.088 -13.269 1.00 69.25 113 LYS A N 1
ATOM 871 C CA . LYS A 1 113 ? 16.280 -22.052 -12.388 1.00 69.25 113 LYS A CA 1
ATOM 872 C C . LYS A 1 113 ? 17.788 -22.040 -12.688 1.00 69.25 113 LYS A C 1
ATOM 874 O O . LYS A 1 113 ? 18.181 -22.246 -13.834 1.00 69.25 113 LYS A O 1
ATOM 879 N N . ALA A 1 114 ? 18.619 -21.750 -11.686 1.00 57.53 114 ALA A N 1
ATOM 880 C CA . ALA A 1 114 ? 20.050 -22.060 -11.733 1.00 57.53 114 ALA A CA 1
ATOM 881 C C . ALA A 1 114 ? 20.249 -23.554 -11.407 1.00 57.53 114 ALA A C 1
ATOM 883 O O . ALA A 1 114 ? 19.432 -24.115 -10.671 1.00 57.53 114 ALA A O 1
ATOM 884 N N . GLU A 1 115 ? 21.300 -24.193 -11.938 1.00 44.75 115 GLU A N 1
ATOM 885 C CA . GLU A 1 115 ? 21.785 -25.478 -11.407 1.00 44.75 115 GLU A CA 1
ATOM 886 C C . GLU A 1 115 ? 22.140 -25.252 -9.929 1.00 44.75 115 GLU A C 1
ATOM 888 O O . GLU A 1 115 ? 23.032 -24.466 -9.637 1.00 44.75 115 GLU A O 1
ATOM 893 N N . GLU A 1 116 ? 21.327 -25.834 -9.042 1.00 33.91 116 GLU A N 1
ATOM 894 C CA . GLU A 1 116 ? 21.379 -25.805 -7.571 1.00 33.91 116 GLU A CA 1
ATOM 895 C C . GLU A 1 116 ? 21.810 -24.487 -6.887 1.00 33.91 116 GLU A C 1
ATOM 897 O O . GLU A 1 116 ? 22.990 -24.144 -6.832 1.00 33.91 116 GLU A O 1
ATOM 902 N N . PRO A 1 117 ? 20.893 -23.764 -6.220 1.00 41.72 117 PRO A N 1
ATOM 903 C CA . PRO A 1 117 ? 21.304 -22.880 -5.140 1.00 41.72 117 PRO A CA 1
ATOM 904 C C . PRO A 1 117 ? 21.665 -23.738 -3.921 1.00 41.72 117 PRO A C 1
ATOM 906 O O . PRO A 1 117 ? 20.841 -24.525 -3.462 1.00 41.72 117 PRO A O 1
ATOM 909 N N . THR A 1 118 ? 22.869 -23.564 -3.374 1.00 38.56 118 THR A N 1
ATOM 910 C CA . THR A 1 118 ? 23.189 -24.021 -2.019 1.00 38.56 118 THR A CA 1
ATOM 911 C C . THR A 1 118 ? 22.114 -23.498 -1.057 1.00 38.56 118 THR A C 1
ATOM 913 O O . THR A 1 118 ? 21.781 -22.310 -1.067 1.00 38.56 118 THR A O 1
ATOM 916 N N . ASP A 1 119 ? 21.541 -24.407 -0.267 1.00 40.25 119 ASP A N 1
ATOM 917 C CA . ASP A 1 119 ? 20.296 -24.267 0.511 1.00 40.25 119 ASP A CA 1
ATOM 918 C C . ASP A 1 119 ? 20.193 -23.044 1.453 1.00 40.25 119 ASP A C 1
ATOM 920 O O . ASP A 1 119 ? 19.109 -22.726 1.944 1.00 40.25 119 ASP A O 1
ATOM 924 N N . GLU A 1 120 ? 21.272 -22.293 1.676 1.00 37.53 120 GLU A N 1
ATOM 925 C CA . GLU A 1 120 ? 21.290 -21.119 2.560 1.00 37.53 120 GLU A CA 1
ATOM 926 C C . GLU A 1 120 ? 20.563 -19.890 1.979 1.00 37.53 120 GLU A C 1
ATOM 928 O O . GLU A 1 120 ? 20.016 -19.080 2.729 1.00 37.53 120 GLU A O 1
ATOM 933 N N . GLY A 1 121 ? 20.506 -19.740 0.650 1.00 38.84 121 GLY A N 1
ATOM 934 C CA . GLY A 1 121 ? 19.824 -18.606 0.007 1.00 38.84 121 GLY A CA 1
ATOM 935 C C . GLY A 1 121 ? 18.303 -18.770 -0.083 1.00 38.84 121 GLY A C 1
ATOM 936 O O . GLY A 1 121 ? 17.566 -17.788 -0.017 1.00 38.84 121 GLY A O 1
ATOM 937 N N . LEU A 1 122 ? 17.820 -20.014 -0.208 1.00 40.41 122 LEU A N 1
ATOM 938 C CA . LEU A 1 122 ? 16.395 -20.306 -0.388 1.00 40.41 122 LEU A CA 1
ATOM 939 C C . LEU A 1 122 ? 15.604 -20.256 0.918 1.00 40.41 122 LEU A C 1
ATOM 941 O O . LEU A 1 122 ? 14.462 -19.797 0.913 1.00 40.41 122 LEU A O 1
ATOM 945 N N . GLN A 1 123 ? 16.210 -20.671 2.037 1.00 37.62 123 GLN A N 1
ATOM 946 C CA . GLN A 1 123 ? 15.571 -20.557 3.350 1.00 37.62 123 GLN A CA 1
ATOM 947 C C . GLN A 1 123 ? 15.278 -19.095 3.715 1.00 37.62 123 GLN A C 1
ATOM 949 O O . GLN A 1 123 ? 14.222 -18.826 4.278 1.00 37.62 123 GLN A O 1
ATOM 954 N N . LYS A 1 124 ? 16.121 -18.140 3.290 1.00 40.59 124 LYS A N 1
ATOM 955 C CA . LYS A 1 124 ? 15.863 -16.700 3.470 1.00 40.59 124 LYS A CA 1
ATOM 956 C C . LYS A 1 124 ? 14.696 -16.157 2.636 1.00 40.59 124 LYS A C 1
ATOM 958 O O . LYS A 1 124 ? 14.023 -15.240 3.090 1.00 40.59 124 LYS A O 1
ATOM 963 N N . CYS A 1 125 ? 14.432 -16.707 1.448 1.00 38.53 125 CYS A N 1
ATOM 964 C CA . CYS A 1 125 ? 13.335 -16.248 0.584 1.00 38.53 125 CYS A CA 1
ATOM 965 C C . CYS A 1 125 ? 11.970 -16.865 0.937 1.00 38.53 125 CYS A C 1
ATOM 967 O O . CYS A 1 125 ? 10.946 -16.265 0.630 1.00 38.53 125 CYS A O 1
ATOM 969 N N . VAL A 1 126 ? 11.946 -18.058 1.547 1.00 36.53 126 VAL A N 1
ATOM 970 C CA . VAL A 1 126 ? 10.707 -18.801 1.872 1.00 36.53 126 VAL A CA 1
ATOM 971 C C . VAL A 1 126 ? 10.340 -18.698 3.359 1.00 36.53 126 VAL A C 1
ATOM 973 O O . VAL A 1 126 ? 9.176 -18.844 3.723 1.00 36.53 126 VAL A O 1
ATOM 976 N N . HIS A 1 127 ? 11.309 -18.414 4.230 1.00 33.12 127 HIS A N 1
ATOM 977 C CA . HIS A 1 127 ? 11.110 -18.069 5.636 1.00 33.12 127 HIS A CA 1
ATOM 978 C C . HIS A 1 127 ? 11.977 -16.849 5.963 1.00 33.12 127 HIS A C 1
ATOM 980 O O . HIS A 1 127 ? 13.069 -16.963 6.518 1.00 33.12 127 HIS A O 1
ATOM 986 N N . ALA A 1 128 ? 11.466 -15.652 5.672 1.00 32.56 128 ALA A N 1
ATOM 987 C CA . ALA A 1 128 ? 11.863 -14.490 6.454 1.00 32.56 128 ALA A CA 1
ATOM 988 C C . ALA A 1 128 ? 11.338 -14.728 7.879 1.00 32.56 128 ALA A C 1
ATOM 990 O O . ALA A 1 128 ? 10.186 -14.439 8.198 1.00 32.56 128 ALA A O 1
ATOM 991 N N . SER A 1 129 ? 12.157 -15.379 8.711 1.00 26.11 129 SER A N 1
ATOM 992 C CA . SER A 1 129 ? 11.917 -15.468 10.146 1.00 26.11 129 SER A CA 1
ATOM 993 C C . SER A 1 129 ? 11.608 -14.074 10.680 1.00 26.11 129 SER A C 1
ATOM 995 O O . SER A 1 129 ? 12.270 -13.109 10.303 1.00 26.11 129 SER A O 1
ATOM 997 N N . LEU A 1 130 ? 10.626 -14.001 11.581 1.00 33.44 130 LEU A N 1
ATOM 998 C CA . LEU A 1 130 ? 10.296 -12.857 12.432 1.00 33.44 130 LEU A CA 1
ATOM 999 C C . LEU A 1 130 ? 11.503 -12.465 13.307 1.00 33.44 130 LEU A C 1
ATOM 1001 O O . LEU A 1 130 ? 11.495 -12.654 14.514 1.00 33.44 130 LEU A O 1
ATOM 1005 N N . ASN A 1 131 ? 12.558 -11.950 12.687 1.00 28.14 131 ASN A N 1
ATOM 1006 C CA . ASN A 1 131 ? 13.756 -11.422 13.315 1.00 28.14 131 ASN A CA 1
ATOM 1007 C C . ASN A 1 131 ? 14.115 -10.120 12.596 1.00 28.14 131 ASN A C 1
ATOM 1009 O O . ASN A 1 131 ? 15.076 -10.072 11.842 1.00 28.14 131 ASN A O 1
ATOM 1013 N N . GLY A 1 132 ? 13.316 -9.073 12.809 1.00 35.72 132 GLY A N 1
ATOM 1014 C CA . GLY A 1 132 ? 13.748 -7.677 12.668 1.00 35.72 132 GLY A CA 1
ATOM 1015 C C . GLY A 1 132 ? 14.296 -7.190 11.317 1.00 35.72 132 GLY A C 1
ATOM 1016 O O . GLY A 1 132 ? 14.824 -6.083 11.289 1.00 35.72 132 GLY A O 1
ATOM 1017 N N . GLU A 1 133 ? 14.188 -7.948 10.225 1.00 42.75 133 GLU A N 1
ATOM 1018 C CA . GLU A 1 133 ? 14.562 -7.498 8.879 1.00 42.75 133 GLU A CA 1
ATOM 1019 C C . GLU A 1 133 ? 13.294 -7.236 8.049 1.00 42.75 133 GLU A C 1
ATOM 1021 O O . GLU A 1 133 ? 12.436 -8.113 7.936 1.00 42.75 133 GLU A O 1
ATOM 1026 N N . ASP A 1 134 ? 13.176 -6.027 7.482 1.00 52.47 134 ASP A N 1
ATOM 1027 C CA . ASP A 1 134 ? 12.069 -5.541 6.635 1.00 52.47 134 ASP A CA 1
ATOM 1028 C C . ASP A 1 134 ? 12.028 -6.250 5.255 1.00 52.47 134 ASP A C 1
ATOM 1030 O O . ASP A 1 134 ? 12.108 -5.635 4.185 1.00 52.47 134 ASP A O 1
ATOM 1034 N N . ASN A 1 135 ? 11.922 -7.579 5.264 1.00 51.66 135 ASN A N 1
ATOM 1035 C CA . ASN A 1 135 ? 11.867 -8.423 4.073 1.00 51.66 135 ASN A CA 1
ATOM 1036 C C . ASN A 1 135 ? 10.411 -8.719 3.678 1.00 51.66 135 ASN A C 1
ATOM 1038 O O . ASN A 1 135 ? 9.575 -9.020 4.530 1.00 51.66 135 ASN A O 1
ATOM 1042 N N . ILE A 1 136 ? 10.106 -8.666 2.378 1.00 58.44 136 ILE A N 1
ATOM 1043 C CA . ILE A 1 136 ? 8.789 -9.067 1.857 1.00 58.44 136 ILE A CA 1
ATOM 1044 C C . ILE A 1 136 ? 8.641 -10.584 2.004 1.00 58.44 136 ILE A C 1
ATOM 1046 O O . ILE A 1 136 ? 9.525 -11.342 1.600 1.00 58.44 136 ILE A O 1
ATOM 1050 N N . ILE A 1 137 ? 7.495 -11.043 2.507 1.00 60.09 137 ILE A N 1
ATOM 1051 C CA . ILE A 1 137 ? 7.158 -12.468 2.498 1.00 60.09 137 ILE A CA 1
ATOM 1052 C C . ILE A 1 137 ? 6.627 -12.823 1.106 1.00 60.09 137 ILE A C 1
ATOM 1054 O O . ILE A 1 137 ? 5.483 -12.526 0.763 1.00 60.09 137 ILE A O 1
ATOM 1058 N N . PHE A 1 138 ? 7.469 -13.455 0.290 1.00 59.41 138 PHE A N 1
ATOM 1059 C CA . PHE A 1 138 ? 7.047 -14.025 -0.984 1.00 59.41 138 PHE A CA 1
ATOM 1060 C C . PHE A 1 138 ? 6.522 -15.445 -0.779 1.00 59.41 138 PHE A C 1
ATOM 1062 O O . PHE A 1 138 ? 7.234 -16.328 -0.301 1.00 59.41 138 PHE A O 1
ATOM 1069 N N . HIS A 1 139 ? 5.286 -15.689 -1.204 1.00 60.50 139 HIS A N 1
ATOM 1070 C CA . HIS A 1 139 ? 4.745 -17.036 -1.284 1.00 60.50 139 HIS A CA 1
ATOM 1071 C C . HIS A 1 139 ? 5.243 -17.697 -2.573 1.00 60.50 139 HIS A C 1
ATOM 1073 O O . HIS A 1 139 ? 5.078 -17.170 -3.677 1.00 60.50 139 HIS A O 1
ATOM 1079 N N . TYR A 1 140 ? 5.879 -18.856 -2.428 1.00 55.06 140 TYR A N 1
ATOM 1080 C CA . TYR A 1 140 ? 6.206 -19.729 -3.548 1.00 55.06 140 TYR A CA 1
ATOM 1081 C C . TYR A 1 140 ? 4.918 -20.378 -4.060 1.00 55.06 140 TYR A C 1
ATOM 1083 O O . TYR A 1 140 ? 4.201 -21.010 -3.285 1.00 55.06 140 TYR A O 1
ATOM 1091 N N . GLU A 1 141 ? 4.615 -20.215 -5.346 1.00 56.91 141 GLU A N 1
ATOM 1092 C CA . GLU A 1 141 ? 3.359 -20.717 -5.917 1.00 56.91 141 GLU A CA 1
ATOM 1093 C C . GLU A 1 141 ? 3.548 -22.003 -6.730 1.00 56.91 141 GLU A C 1
ATOM 1095 O O . GLU A 1 141 ? 2.726 -22.912 -6.646 1.00 56.91 141 GLU A O 1
ATOM 1100 N N . SER A 1 142 ? 4.618 -22.100 -7.526 1.00 55.47 142 SER A N 1
ATOM 1101 C CA . SER A 1 142 ? 4.863 -23.269 -8.381 1.00 55.47 142 SER A CA 1
ATOM 1102 C C . SER A 1 142 ? 6.327 -23.418 -8.816 1.00 55.47 142 SER A C 1
ATOM 1104 O O . SER A 1 142 ? 7.052 -22.431 -8.998 1.00 55.47 142 SER A O 1
ATOM 1106 N N . GLU A 1 143 ? 6.736 -24.675 -9.034 1.00 54.09 143 GLU A N 1
ATOM 1107 C CA . GLU A 1 143 ? 7.880 -25.044 -9.877 1.00 54.09 143 GLU A CA 1
ATOM 1108 C C . GLU A 1 143 ? 7.385 -25.638 -11.185 1.00 54.09 143 GLU A C 1
ATOM 1110 O O . GLU A 1 143 ? 6.511 -26.502 -11.197 1.00 54.09 143 GLU A O 1
ATOM 1115 N N . ASP A 1 144 ? 8.053 -25.249 -12.262 1.00 59.34 144 ASP A N 1
ATOM 1116 C CA . ASP A 1 144 ? 8.192 -26.077 -13.457 1.00 59.34 144 ASP A CA 1
ATOM 1117 C C . ASP A 1 144 ? 9.681 -26.456 -13.593 1.00 59.34 144 ASP A C 1
ATOM 1119 O O . ASP A 1 144 ? 10.546 -25.840 -12.960 1.00 59.34 144 ASP A O 1
ATOM 1123 N N . GLU A 1 145 ? 10.024 -27.426 -14.441 1.00 57.25 145 GLU A N 1
ATOM 1124 C CA . GLU A 1 145 ? 11.386 -27.958 -14.604 1.00 57.25 145 GLU A CA 1
ATOM 1125 C C . GLU A 1 145 ? 12.451 -26.868 -14.867 1.00 57.25 145 GLU A C 1
ATOM 1127 O O . GLU A 1 145 ? 13.635 -27.088 -14.611 1.00 57.25 145 GLU A O 1
ATOM 1132 N N . LYS A 1 146 ? 12.055 -25.675 -15.345 1.00 66.75 146 LYS A N 1
ATOM 1133 C CA . LYS A 1 146 ? 12.963 -24.593 -15.777 1.00 66.75 146 LYS A CA 1
ATOM 1134 C C . LYS A 1 146 ? 12.791 -23.242 -15.066 1.00 66.75 146 LYS A C 1
ATOM 1136 O O . LYS A 1 146 ? 13.610 -22.345 -15.300 1.00 66.75 146 LYS A O 1
ATOM 1141 N N . LYS A 1 147 ? 11.745 -23.036 -14.256 1.00 79.94 147 LYS A N 1
ATOM 1142 C CA . LYS A 1 147 ? 11.384 -21.706 -13.719 1.00 79.94 147 LYS A CA 1
ATOM 1143 C C . LYS A 1 147 ? 10.795 -21.792 -12.311 1.00 79.94 147 LYS A C 1
ATOM 1145 O O . LYS A 1 147 ? 10.161 -22.783 -11.965 1.00 79.94 147 LYS A O 1
ATOM 1150 N N . ARG A 1 148 ? 10.975 -20.722 -11.531 1.00 83.06 148 ARG A N 1
ATOM 1151 C CA . ARG A 1 148 ? 10.328 -20.519 -10.223 1.00 83.06 148 ARG A CA 1
ATOM 1152 C C . ARG A 1 148 ? 9.509 -19.236 -10.242 1.00 83.06 148 ARG A C 1
ATOM 1154 O O . ARG A 1 148 ? 9.963 -18.245 -10.820 1.00 83.06 148 ARG A O 1
ATOM 1161 N N . VAL A 1 149 ? 8.337 -19.269 -9.610 1.00 87.25 149 VAL A N 1
ATOM 1162 C CA . VAL A 1 149 ? 7.424 -18.123 -9.507 1.00 87.25 149 VAL A CA 1
ATOM 1163 C C . VAL A 1 149 ? 7.227 -17.740 -8.043 1.00 87.25 149 VAL A C 1
ATOM 1165 O O . VAL A 1 149 ? 6.842 -18.572 -7.220 1.00 87.25 149 VAL A O 1
ATOM 1168 N N . PHE A 1 150 ? 7.484 -16.469 -7.737 1.00 87.62 150 PHE A N 1
ATOM 1169 C CA . PHE A 1 150 ? 7.288 -15.871 -6.417 1.00 87.62 150 PHE A CA 1
ATOM 1170 C C . PHE A 1 150 ? 6.179 -14.828 -6.479 1.00 87.62 150 PHE A C 1
ATOM 1172 O O . PHE A 1 150 ? 6.191 -13.990 -7.382 1.00 87.62 150 PHE A O 1
ATOM 1179 N N . LYS A 1 151 ? 5.259 -14.847 -5.510 1.00 91.06 151 LYS A N 1
ATOM 1180 C CA . LYS A 1 151 ? 4.174 -13.867 -5.409 1.00 91.06 151 LYS A CA 1
ATOM 1181 C C . LYS A 1 151 ? 4.170 -13.135 -4.077 1.00 91.06 151 LYS A C 1
ATOM 1183 O O . LYS A 1 151 ? 4.367 -13.753 -3.036 1.00 91.06 151 LYS A O 1
ATOM 1188 N N . ALA A 1 152 ? 3.899 -11.836 -4.109 1.00 92.38 152 ALA A N 1
ATOM 1189 C CA . ALA A 1 152 ? 3.645 -11.039 -2.912 1.00 92.38 152 ALA A CA 1
ATOM 1190 C C . ALA A 1 152 ? 2.584 -9.975 -3.185 1.00 92.38 152 ALA A C 1
ATOM 1192 O O . ALA A 1 152 ? 2.462 -9.489 -4.312 1.00 92.38 152 ALA A O 1
ATOM 1193 N N . ASN A 1 153 ? 1.833 -9.623 -2.143 1.00 96.12 153 ASN A N 1
ATOM 1194 C CA . ASN A 1 153 ? 0.831 -8.566 -2.190 1.00 96.12 153 ASN A CA 1
ATOM 1195 C C . ASN A 1 153 ? 1.373 -7.284 -1.549 1.00 96.12 153 ASN A C 1
ATOM 1197 O O . ASN A 1 153 ? 2.235 -7.341 -0.673 1.00 96.12 153 ASN A O 1
ATOM 1201 N N . PHE A 1 154 ? 0.839 -6.144 -1.980 1.00 97.19 154 PHE A N 1
ATOM 1202 C CA . PHE A 1 154 ? 1.211 -4.815 -1.504 1.00 97.19 154 PHE A CA 1
ATOM 1203 C C . PHE A 1 154 ? -0.027 -3.926 -1.422 1.00 97.19 154 PHE A C 1
ATOM 1205 O O . PHE A 1 154 ? -0.864 -3.955 -2.321 1.00 97.19 154 PHE A O 1
ATOM 1212 N N . LEU A 1 155 ? -0.162 -3.133 -0.366 1.00 97.12 155 LEU A N 1
ATOM 1213 C CA . LEU A 1 155 ? -1.296 -2.237 -0.170 1.00 97.12 155 LEU A CA 1
ATOM 1214 C C . LEU A 1 155 ? -1.090 -0.885 -0.859 1.00 97.12 155 LEU A C 1
ATOM 1216 O O . LEU A 1 155 ? -2.025 -0.378 -1.478 1.00 97.12 155 LEU A O 1
ATOM 1220 N N . ASN A 1 156 ? 0.098 -0.288 -0.759 1.00 97.75 156 ASN A N 1
ATOM 1221 C CA . ASN A 1 156 ? 0.375 1.007 -1.367 1.00 97.75 156 ASN A CA 1
ATOM 1222 C C . ASN A 1 156 ? 0.943 0.856 -2.772 1.00 97.75 156 ASN A C 1
ATOM 1224 O O . ASN A 1 156 ? 0.289 1.213 -3.754 1.00 97.75 156 ASN A O 1
ATOM 1228 N N . GLU A 1 157 ? 2.180 0.374 -2.864 1.00 98.06 157 GLU A N 1
ATOM 1229 C CA . GLU A 1 157 ? 2.944 0.400 -4.100 1.00 98.06 157 GLU A CA 1
ATOM 1230 C C . GLU A 1 157 ? 3.901 -0.781 -4.233 1.00 98.06 157 GLU A C 1
ATOM 1232 O O . GLU A 1 157 ? 4.292 -1.408 -3.255 1.00 98.06 157 GLU A O 1
ATOM 1237 N N . ILE A 1 158 ? 4.321 -1.027 -5.469 1.00 98.44 158 ILE A N 1
ATOM 1238 C CA . ILE A 1 158 ? 5.442 -1.880 -5.835 1.00 98.44 158 ILE A CA 1
ATOM 1239 C C . ILE A 1 158 ? 6.427 -1.022 -6.610 1.00 98.44 158 ILE A C 1
ATOM 1241 O O . ILE A 1 158 ? 6.064 -0.346 -7.567 1.00 98.44 158 ILE A O 1
ATOM 1245 N N . THR A 1 159 ? 7.693 -1.094 -6.242 1.00 98.31 159 THR A N 1
ATOM 1246 C CA . THR A 1 159 ? 8.808 -0.492 -6.961 1.00 98.31 159 THR A CA 1
ATOM 1247 C C . THR A 1 159 ? 9.713 -1.577 -7.507 1.00 98.31 159 THR A C 1
ATOM 1249 O O . THR A 1 159 ? 9.967 -2.580 -6.839 1.00 98.31 159 THR A O 1
ATOM 1252 N N . VAL A 1 160 ? 10.218 -1.356 -8.715 1.00 97.81 160 VAL A N 1
ATOM 1253 C CA . VAL A 1 160 ? 11.236 -2.191 -9.349 1.00 97.81 160 VAL A CA 1
ATOM 1254 C C . VAL A 1 160 ? 12.436 -1.309 -9.660 1.00 97.81 160 VAL A C 1
ATOM 1256 O O . VAL A 1 160 ? 12.329 -0.357 -10.434 1.00 97.81 160 VAL A O 1
ATOM 1259 N N . LYS A 1 161 ? 13.571 -1.609 -9.027 1.00 96.94 161 LYS A N 1
ATOM 1260 C CA . LYS A 1 161 ? 14.814 -0.823 -9.098 1.00 96.94 161 LYS A CA 1
ATOM 1261 C C . LYS A 1 161 ? 16.014 -1.726 -9.373 1.00 96.94 161 LYS A C 1
ATOM 1263 O O . LYS A 1 161 ? 15.930 -2.941 -9.217 1.00 96.94 161 LYS A O 1
ATOM 1268 N N . SER A 1 162 ? 17.143 -1.141 -9.756 1.00 94.38 162 SER A N 1
ATOM 1269 C CA . SER A 1 162 ? 18.423 -1.859 -9.833 1.00 94.38 162 SER A CA 1
ATOM 1270 C C . SER A 1 162 ? 18.971 -2.148 -8.426 1.00 94.38 162 SER A C 1
ATOM 1272 O O . SER A 1 162 ? 18.858 -1.304 -7.539 1.00 94.38 162 SER A O 1
ATOM 1274 N N . VAL A 1 163 ? 19.594 -3.317 -8.221 1.00 92.44 163 VAL A N 1
ATOM 1275 C CA . VAL A 1 163 ? 20.383 -3.600 -6.996 1.00 92.44 163 VAL A CA 1
ATOM 1276 C C . VAL A 1 163 ? 21.707 -2.829 -6.981 1.00 92.44 163 VAL A C 1
ATOM 1278 O O . VAL A 1 163 ? 22.280 -2.554 -5.931 1.00 92.44 163 VAL A O 1
ATOM 1281 N N . LEU A 1 164 ? 22.216 -2.481 -8.164 1.00 91.50 164 LEU A N 1
ATOM 1282 C CA . LEU A 1 164 ? 23.433 -1.698 -8.335 1.00 91.50 164 LEU A CA 1
ATOM 1283 C C . LEU A 1 164 ? 23.096 -0.200 -8.373 1.00 91.50 164 LEU A C 1
ATOM 1285 O O . LEU A 1 164 ? 22.031 0.151 -8.884 1.00 91.50 164 LEU A O 1
ATOM 1289 N N . PRO A 1 165 ? 24.010 0.692 -7.940 1.00 92.31 165 PRO A N 1
ATOM 1290 C CA . PRO A 1 165 ? 23.828 2.146 -7.969 1.00 92.31 165 PRO A CA 1
ATOM 1291 C C . PRO A 1 165 ? 23.984 2.703 -9.396 1.00 92.31 165 PRO A C 1
ATOM 1293 O O . PRO A 1 165 ? 24.873 3.502 -9.689 1.00 92.31 165 PRO A O 1
ATOM 1296 N N . LYS A 1 166 ? 23.159 2.213 -10.320 1.00 92.25 166 LYS A N 1
ATOM 1297 C CA . LYS A 1 166 ? 23.117 2.601 -11.728 1.00 92.25 166 LYS A CA 1
ATOM 1298 C C . LYS A 1 166 ? 21.679 2.493 -12.250 1.00 92.25 166 LYS A C 1
ATOM 1300 O O . LYS A 1 166 ? 20.890 1.753 -11.658 1.00 92.25 166 LYS A O 1
ATOM 1305 N N . PRO A 1 167 ? 21.354 3.163 -13.367 1.00 94.50 167 PRO A N 1
ATOM 1306 C CA . PRO A 1 167 ? 20.030 3.067 -13.957 1.00 94.50 167 PRO A CA 1
ATOM 1307 C C . PRO A 1 167 ? 19.646 1.621 -14.290 1.00 94.50 167 PRO A C 1
ATOM 1309 O O . PRO A 1 167 ? 20.466 0.847 -14.793 1.00 94.50 167 PRO A O 1
ATOM 1312 N N . VAL A 1 168 ? 18.388 1.269 -14.040 1.00 95.38 168 VAL A N 1
ATOM 1313 C CA . VAL A 1 168 ? 17.788 0.034 -14.539 1.00 95.38 168 VAL A CA 1
ATOM 1314 C C . VAL A 1 168 ? 17.473 0.184 -16.025 1.00 95.38 168 VAL A C 1
ATOM 1316 O O . VAL A 1 168 ? 17.038 1.247 -16.458 1.00 95.38 168 VAL A O 1
ATOM 1319 N N . HIS A 1 169 ? 17.663 -0.883 -16.801 1.00 94.88 169 HIS A N 1
ATOM 1320 C CA . HIS A 1 169 ? 17.241 -0.963 -18.199 1.00 94.88 169 HIS A CA 1
ATOM 1321 C C . HIS A 1 169 ? 16.200 -2.075 -18.346 1.00 94.88 169 HIS A C 1
ATOM 1323 O O . HIS A 1 169 ? 16.538 -3.259 -18.247 1.00 94.88 169 HIS A O 1
ATOM 1329 N N . ILE A 1 170 ? 14.942 -1.699 -18.566 1.00 95.69 170 ILE A N 1
ATOM 1330 C CA . ILE A 1 170 ? 13.799 -2.621 -18.602 1.00 95.69 170 ILE A CA 1
ATOM 1331 C C . ILE A 1 170 ? 12.886 -2.324 -19.790 1.00 95.69 170 ILE A C 1
ATOM 1333 O O . ILE A 1 170 ? 12.685 -1.171 -20.162 1.00 95.69 170 ILE A O 1
ATOM 1337 N N . ASP A 1 171 ? 12.310 -3.374 -20.361 1.00 96.69 171 ASP A N 1
ATOM 1338 C CA . ASP A 1 171 ? 11.190 -3.257 -21.289 1.00 96.69 171 ASP A CA 1
ATOM 1339 C C . ASP A 1 171 ? 9.881 -3.290 -20.494 1.00 96.69 171 ASP A C 1
ATOM 1341 O O . ASP A 1 171 ? 9.697 -4.165 -19.640 1.00 96.69 171 ASP A O 1
ATOM 1345 N N . ILE A 1 172 ? 8.971 -2.363 -20.793 1.00 97.69 172 ILE A N 1
ATOM 1346 C CA . ILE A 1 172 ? 7.656 -2.263 -20.156 1.00 97.69 172 ILE A CA 1
ATOM 1347 C C . ILE A 1 172 ? 6.572 -2.608 -21.171 1.00 97.69 172 ILE A C 1
ATOM 1349 O O . ILE A 1 172 ? 6.538 -2.090 -22.292 1.00 97.69 172 ILE A O 1
ATOM 1353 N N . TYR A 1 173 ? 5.656 -3.466 -20.741 1.00 98.31 173 TYR A N 1
ATOM 1354 C CA . TYR A 1 173 ? 4.474 -3.869 -21.482 1.00 98.31 173 TYR A CA 1
ATOM 1355 C C . TYR A 1 173 ? 3.230 -3.596 -20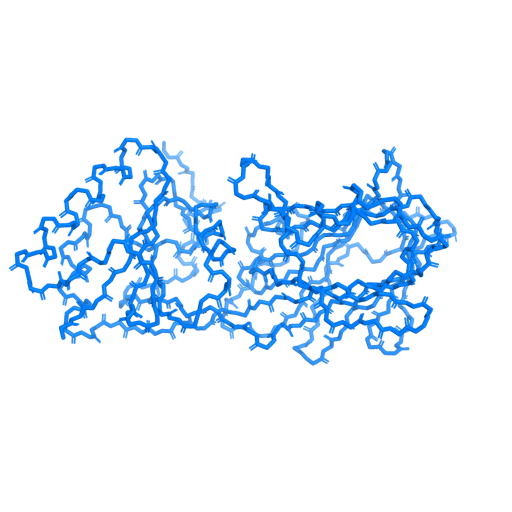.637 1.00 98.31 173 TYR A C 1
ATOM 1357 O O . TYR A 1 173 ? 3.245 -3.809 -19.424 1.00 98.31 173 TYR A O 1
ATOM 1365 N N . ILE A 1 174 ? 2.151 -3.175 -21.291 1.00 97.62 174 ILE A N 1
ATOM 1366 C CA . ILE A 1 174 ? 0.811 -3.102 -20.699 1.00 97.62 174 ILE A CA 1
ATOM 1367 C C . ILE A 1 174 ? -0.041 -4.136 -21.433 1.00 97.62 174 ILE A C 1
ATOM 1369 O O . ILE A 1 174 ? -0.154 -4.104 -22.665 1.00 97.62 174 ILE A O 1
ATOM 1373 N N . GLY A 1 175 ? -0.527 -5.127 -20.688 1.00 93.06 175 GLY A N 1
ATOM 1374 C CA . GLY A 1 175 ? -1.083 -6.349 -21.255 1.00 93.06 175 GLY A CA 1
ATOM 1375 C C . GLY A 1 175 ? -0.074 -7.026 -22.191 1.00 93.06 175 GLY A C 1
ATOM 1376 O O . GLY A 1 175 ? 1.042 -7.382 -21.802 1.00 93.06 175 GLY A O 1
ATOM 1377 N N . ASN A 1 176 ? -0.449 -7.176 -23.462 1.00 91.06 176 ASN A N 1
ATOM 1378 C CA . ASN A 1 176 ? 0.410 -7.778 -24.489 1.00 91.06 176 ASN A CA 1
ATOM 1379 C C . ASN A 1 176 ? 1.169 -6.756 -25.347 1.00 91.06 176 ASN A C 1
ATOM 1381 O O . ASN A 1 176 ? 1.945 -7.150 -26.220 1.00 91.06 176 ASN A O 1
ATOM 1385 N N . GLN A 1 177 ? 0.958 -5.458 -25.131 1.00 97.12 177 GLN A N 1
ATOM 1386 C CA . GLN A 1 177 ? 1.540 -4.412 -25.960 1.00 97.12 177 GLN A CA 1
ATOM 1387 C C . GLN A 1 177 ? 2.859 -3.917 -25.364 1.00 97.12 177 GLN A C 1
ATOM 1389 O O . GLN A 1 177 ? 2.911 -3.529 -24.201 1.00 97.12 177 GLN A O 1
ATOM 1394 N N . PHE A 1 178 ? 3.921 -3.899 -26.174 1.00 97.19 178 PHE A N 1
ATOM 1395 C CA . PHE A 1 178 ? 5.165 -3.209 -25.828 1.00 97.19 178 PHE A CA 1
ATOM 1396 C C . PHE A 1 178 ? 4.935 -1.697 -25.824 1.00 97.19 178 PHE A C 1
ATOM 1398 O O . PHE A 1 178 ? 4.383 -1.157 -26.787 1.00 97.19 178 PHE A O 1
ATOM 1405 N N . ILE A 1 179 ? 5.367 -1.028 -24.757 1.00 96.19 179 ILE A N 1
ATOM 1406 C CA . ILE A 1 179 ? 5.127 0.401 -24.547 1.00 96.19 179 ILE A CA 1
ATOM 1407 C C . ILE A 1 179 ? 6.420 1.190 -24.690 1.00 96.19 179 ILE A C 1
ATOM 1409 O O . ILE A 1 179 ? 6.502 2.092 -25.523 1.00 96.19 179 ILE A O 1
ATOM 1413 N N . GLU A 1 180 ? 7.436 0.845 -23.904 1.00 94.75 180 GLU A N 1
ATOM 1414 C CA . GLU A 1 180 ? 8.690 1.586 -23.886 1.00 94.75 180 GLU A CA 1
ATOM 1415 C C . GLU A 1 180 ? 9.867 0.740 -23.402 1.00 94.75 180 GLU A C 1
ATOM 1417 O O . GLU A 1 180 ? 9.717 -0.227 -22.651 1.00 94.75 180 GLU A O 1
ATOM 1422 N N . MET A 1 181 ? 11.060 1.148 -23.837 1.00 94.25 181 MET A N 1
ATOM 1423 C CA . MET A 1 181 ? 12.321 0.714 -23.250 1.00 94.25 181 MET A CA 1
ATOM 1424 C C . MET A 1 181 ? 12.748 1.787 -22.250 1.00 94.25 181 MET A C 1
ATOM 1426 O O . MET A 1 181 ? 13.256 2.846 -22.630 1.00 94.25 181 MET A O 1
ATOM 1430 N N . PHE A 1 182 ? 12.514 1.514 -20.974 1.00 95.94 182 PHE A N 1
ATOM 1431 C CA . PHE A 1 182 ? 12.757 2.450 -19.893 1.00 95.94 182 PHE A CA 1
ATOM 1432 C C . PHE A 1 182 ?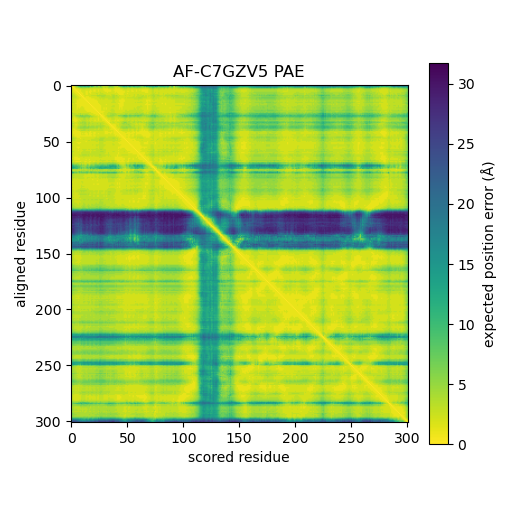 14.198 2.360 -19.388 1.00 95.94 182 PHE A C 1
ATOM 1434 O O . PHE A 1 182 ? 14.771 1.278 -19.228 1.00 95.94 182 PHE A O 1
ATOM 1441 N N . SER A 1 183 ? 14.766 3.531 -19.105 1.00 95.94 183 SER A N 1
ATOM 1442 C CA . SER A 1 183 ? 16.022 3.680 -18.383 1.00 95.94 183 SER A CA 1
ATOM 1443 C C . SER A 1 183 ? 15.868 4.757 -17.319 1.00 95.94 183 SER A C 1
ATOM 1445 O O . SER A 1 183 ? 15.438 5.858 -17.643 1.00 95.94 183 SER A O 1
ATOM 1447 N N . GLY A 1 184 ? 16.257 4.477 -16.080 1.00 95.56 184 GLY A N 1
ATOM 1448 C CA . GLY A 1 184 ? 16.129 5.408 -14.952 1.00 95.56 184 GLY A CA 1
ATOM 1449 C C . GLY A 1 184 ? 16.438 4.716 -13.631 1.00 95.56 184 GLY A C 1
ATOM 1450 O O . GLY A 1 184 ? 16.958 3.605 -13.640 1.00 95.56 184 GLY A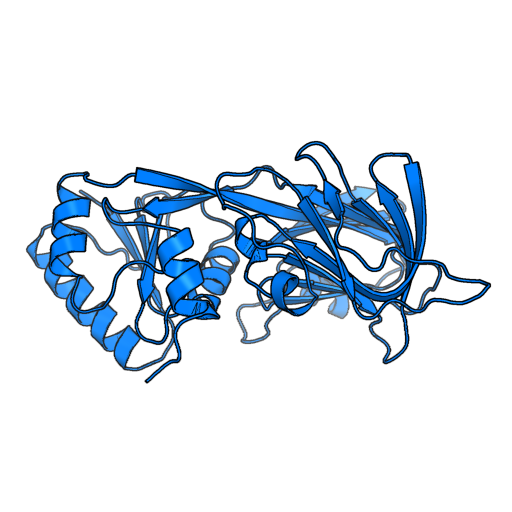 O 1
ATOM 1451 N N . ASP A 1 185 ? 16.099 5.322 -12.500 1.00 96.56 185 ASP A N 1
ATOM 1452 C CA . ASP A 1 185 ? 16.349 4.709 -11.184 1.00 96.56 185 ASP A CA 1
ATOM 1453 C C . ASP A 1 185 ? 15.403 3.530 -10.900 1.00 96.56 185 ASP A C 1
ATOM 1455 O O . ASP A 1 185 ? 15.737 2.610 -10.149 1.00 96.56 185 ASP A O 1
ATOM 1459 N N . GLY A 1 186 ? 14.227 3.525 -11.528 1.00 96.62 186 GLY A N 1
ATOM 1460 C CA . GLY A 1 186 ? 13.249 2.455 -11.395 1.00 96.62 186 GLY A CA 1
ATOM 1461 C C . GLY A 1 186 ? 11.866 2.844 -11.882 1.00 96.62 186 GLY A C 1
ATOM 1462 O O . GLY A 1 186 ? 11.662 3.909 -12.461 1.00 96.62 186 GLY A O 1
ATOM 1463 N N . ILE A 1 187 ? 10.901 1.981 -11.603 1.00 97.81 187 ILE A N 1
ATOM 1464 C CA . ILE A 1 187 ? 9.488 2.254 -11.846 1.00 97.81 187 ILE A CA 1
ATOM 1465 C C . ILE A 1 187 ? 8.657 1.889 -10.622 1.00 97.81 187 ILE A C 1
ATOM 1467 O O . ILE A 1 187 ? 9.039 1.002 -9.857 1.00 97.81 187 ILE A O 1
ATOM 1471 N N . LEU A 1 188 ? 7.541 2.585 -10.435 1.00 98.50 188 LEU A N 1
ATOM 1472 C CA . LEU A 1 188 ? 6.603 2.403 -9.338 1.00 98.50 188 LEU A CA 1
ATOM 1473 C C . LEU A 1 188 ? 5.206 2.119 -9.896 1.00 98.50 188 LEU A C 1
ATOM 1475 O O . LEU A 1 188 ? 4.727 2.858 -10.745 1.00 98.50 188 LEU A O 1
ATOM 1479 N N . ALA A 1 189 ? 4.537 1.088 -9.396 1.00 98.62 189 ALA A N 1
ATOM 1480 C CA . ALA A 1 189 ? 3.112 0.854 -9.587 1.00 98.62 189 ALA A CA 1
ATOM 1481 C C . ALA A 1 189 ? 2.394 1.066 -8.248 1.00 98.62 189 ALA A C 1
ATOM 1483 O O . ALA A 1 189 ? 2.812 0.485 -7.253 1.00 98.62 189 ALA A O 1
ATOM 1484 N N . ALA A 1 190 ? 1.337 1.874 -8.201 1.00 98.56 190 ALA A N 1
ATOM 1485 C CA . ALA A 1 190 ? 0.582 2.169 -6.981 1.00 98.56 190 ALA A CA 1
ATOM 1486 C C . ALA A 1 190 ? -0.911 1.861 -7.113 1.00 98.56 190 ALA A C 1
ATOM 1488 O O . ALA A 1 190 ? -1.499 1.999 -8.189 1.00 98.56 190 ALA A O 1
ATOM 1489 N N . THR A 1 191 ? -1.522 1.498 -5.985 1.00 98.38 191 THR A N 1
ATOM 1490 C CA . THR A 1 191 ? -2.977 1.464 -5.806 1.00 98.38 191 THR A CA 1
ATOM 1491 C C . THR A 1 191 ? -3.533 2.882 -5.642 1.00 98.38 191 THR A C 1
ATOM 1493 O O . THR A 1 191 ? -2.799 3.844 -5.390 1.00 98.38 191 THR A O 1
ATOM 1496 N N . SER A 1 192 ? -4.860 3.028 -5.686 1.00 97.31 192 SER A N 1
ATOM 1497 C CA . SER A 1 192 ? -5.526 4.287 -5.323 1.00 97.31 192 SER A CA 1
ATOM 1498 C C . SER A 1 192 ? -5.206 4.752 -3.908 1.00 97.31 192 SER A C 1
ATOM 1500 O O . SER A 1 192 ? -4.958 5.939 -3.702 1.00 97.31 192 SER A O 1
ATOM 1502 N N . ALA A 1 193 ? -5.136 3.832 -2.945 1.00 96.44 193 ALA A N 1
ATOM 1503 C CA . ALA A 1 193 ? -4.764 4.161 -1.573 1.00 96.44 193 ALA A CA 1
ATOM 1504 C C . ALA A 1 193 ? -3.278 4.545 -1.445 1.00 96.44 193 ALA A C 1
ATOM 1506 O O . ALA A 1 193 ? -2.944 5.480 -0.720 1.00 96.44 193 ALA A O 1
ATOM 1507 N N . GLY A 1 194 ? -2.399 3.878 -2.199 1.00 97.25 194 GLY A N 1
ATOM 1508 C CA . GLY A 1 194 ? -0.969 4.179 -2.268 1.00 97.25 194 GLY A CA 1
ATOM 1509 C C . GLY A 1 194 ? -0.621 5.440 -3.055 1.00 97.25 194 GLY A C 1
ATOM 1510 O O . GLY A 1 194 ? 0.515 5.910 -2.994 1.00 97.25 194 GLY A O 1
ATOM 1511 N N . SER A 1 195 ? -1.585 6.038 -3.761 1.00 97.69 195 SER A N 1
ATOM 1512 C CA . SER A 1 195 ? -1.361 7.233 -4.582 1.00 97.69 195 SER A CA 1
ATOM 1513 C C . SER A 1 195 ? -0.819 8.426 -3.790 1.00 97.69 195 SER A C 1
ATOM 1515 O O . SER A 1 195 ? -0.055 9.215 -4.338 1.00 97.69 195 SER A O 1
ATOM 1517 N N . THR A 1 196 ? -1.162 8.520 -2.500 1.00 96.19 196 THR A N 1
ATOM 1518 C CA . THR A 1 196 ? -0.690 9.539 -1.549 1.00 96.19 196 THR A CA 1
ATOM 1519 C C . THR A 1 196 ? 0.625 9.181 -0.847 1.00 96.19 196 THR A C 1
ATOM 1521 O O . THR A 1 196 ? 1.113 9.967 -0.035 1.00 96.19 196 THR A O 1
ATOM 1524 N N . GLY A 1 197 ? 1.155 7.980 -1.100 1.00 95.25 197 GLY A N 1
ATOM 1525 C CA . GLY A 1 197 ? 2.429 7.480 -0.589 1.00 95.25 197 GLY A CA 1
ATOM 1526 C C . GLY A 1 197 ? 3.598 7.907 -1.474 1.00 95.25 197 GLY A C 1
ATOM 1527 O O . GLY A 1 197 ? 3.692 9.067 -1.881 1.00 95.25 197 GLY A O 1
ATOM 1528 N N . TYR A 1 198 ? 4.488 6.965 -1.804 1.00 97.19 198 TYR A N 1
ATOM 1529 C CA . TYR A 1 198 ? 5.682 7.278 -2.596 1.00 97.19 198 TYR A CA 1
ATOM 1530 C C . TYR A 1 198 ? 5.331 7.776 -4.010 1.00 97.19 198 TYR A C 1
ATOM 1532 O O . TYR A 1 198 ? 6.006 8.651 -4.553 1.00 97.19 198 TYR A O 1
ATOM 1540 N N . ASN A 1 199 ? 4.211 7.307 -4.566 1.00 98.06 199 ASN A N 1
ATOM 1541 C CA . ASN A 1 199 ? 3.692 7.759 -5.855 1.00 98.06 199 ASN A CA 1
ATOM 1542 C C . ASN A 1 199 ? 3.532 9.289 -5.945 1.00 98.06 199 ASN A C 1
ATOM 1544 O O . ASN A 1 199 ? 3.934 9.890 -6.940 1.00 98.06 199 ASN A O 1
ATOM 1548 N N . TYR A 1 200 ? 2.998 9.928 -4.899 1.00 97.19 200 TYR A N 1
ATOM 1549 C CA . TYR A 1 200 ? 2.806 11.379 -4.877 1.00 97.19 200 TYR A CA 1
ATOM 1550 C C . TYR A 1 200 ? 4.140 12.131 -4.935 1.00 97.19 200 TYR A C 1
ATOM 1552 O O . TYR A 1 200 ? 4.277 13.110 -5.667 1.00 97.19 200 TYR A O 1
ATOM 1560 N N . SER A 1 201 ? 5.160 11.640 -4.222 1.00 96.94 201 SER A N 1
ATOM 1561 C CA . SER A 1 201 ? 6.505 12.233 -4.237 1.00 96.94 201 SER A CA 1
ATOM 1562 C C . SER A 1 201 ? 7.183 12.159 -5.607 1.00 96.94 201 SER A C 1
ATOM 1564 O O . SER A 1 201 ? 8.030 12.995 -5.908 1.00 96.94 201 SER A O 1
ATOM 1566 N N . LEU A 1 202 ? 6.810 11.186 -6.440 1.00 97.38 202 LEU A N 1
ATOM 1567 C CA . LEU A 1 202 ? 7.297 11.052 -7.815 1.00 97.38 202 LEU A CA 1
ATOM 1568 C C . LEU A 1 202 ? 6.496 11.889 -8.828 1.00 97.38 202 LEU A C 1
ATOM 1570 O O . LEU A 1 202 ? 6.768 11.827 -10.024 1.00 97.38 202 LEU A O 1
ATOM 1574 N N . GLY A 1 203 ? 5.509 12.666 -8.373 1.00 96.19 203 GLY A N 1
ATOM 1575 C CA . GLY A 1 203 ? 4.641 13.465 -9.239 1.00 96.19 203 GLY A CA 1
ATOM 1576 C C . GLY A 1 203 ? 3.441 12.702 -9.803 1.00 96.19 203 GLY A C 1
ATOM 1577 O O . GLY A 1 203 ? 2.801 13.182 -10.739 1.00 96.19 203 GLY A O 1
ATOM 1578 N N . GLY A 1 204 ? 3.121 11.530 -9.249 1.00 97.62 204 GLY A N 1
ATOM 1579 C CA . GLY A 1 204 ? 1.874 10.831 -9.535 1.00 97.62 204 GLY A CA 1
ATOM 1580 C C . GLY A 1 204 ? 0.647 11.564 -8.973 1.00 97.62 204 GLY A C 1
ATOM 1581 O O . GLY A 1 204 ? 0.729 12.347 -8.024 1.00 97.62 204 GLY A O 1
ATOM 1582 N N . ALA A 1 205 ? -0.517 11.308 -9.565 1.00 97.12 205 ALA A N 1
ATOM 1583 C CA . ALA A 1 205 ? -1.787 11.897 -9.161 1.00 97.12 205 ALA A CA 1
ATOM 1584 C C . ALA A 1 205 ? -2.315 11.277 -7.859 1.00 97.12 205 ALA A C 1
ATOM 1586 O O . ALA A 1 205 ? -2.299 10.055 -7.699 1.00 97.12 205 ALA A O 1
ATOM 1587 N N . ILE A 1 206 ? -2.867 12.113 -6.973 1.00 97.38 206 ILE A N 1
ATOM 1588 C CA . ILE A 1 206 ? -3.680 11.662 -5.835 1.00 97.38 206 ILE A CA 1
ATOM 1589 C C . ILE A 1 206 ? -5.002 11.111 -6.373 1.00 97.38 206 ILE A C 1
ATOM 1591 O O . ILE A 1 206 ? -5.690 11.784 -7.143 1.00 97.38 206 ILE A O 1
ATOM 1595 N N . MET A 1 207 ? -5.372 9.909 -5.945 1.00 96.81 207 MET A N 1
ATOM 1596 C CA . MET A 1 207 ? -6.594 9.234 -6.374 1.00 96.81 207 MET A CA 1
ATOM 1597 C C . MET A 1 207 ? -7.524 8.984 -5.194 1.00 96.81 207 MET A C 1
ATOM 1599 O O . MET A 1 207 ? -7.085 8.683 -4.087 1.00 96.81 207 MET A O 1
ATOM 1603 N N . ASP A 1 208 ? -8.828 9.091 -5.447 1.00 95.50 208 ASP A N 1
ATOM 1604 C CA . ASP A 1 208 ? -9.840 8.685 -4.477 1.00 95.50 208 ASP A CA 1
ATOM 1605 C C . ASP A 1 208 ? -9.748 7.161 -4.261 1.00 95.50 208 ASP A C 1
ATOM 1607 O O . ASP A 1 208 ? -9.831 6.419 -5.245 1.00 95.50 208 ASP A O 1
ATOM 1611 N N . PRO A 1 209 ? -9.603 6.657 -3.019 1.00 93.94 209 PRO A N 1
ATOM 1612 C CA . PRO A 1 209 ? -9.414 5.228 -2.768 1.00 93.94 209 PRO A CA 1
ATOM 1613 C C . PRO A 1 209 ? -10.592 4.341 -3.194 1.00 93.94 209 PRO A C 1
ATOM 1615 O O . PRO A 1 209 ? -10.456 3.123 -3.207 1.00 93.94 209 PRO A O 1
ATOM 1618 N N . ARG A 1 210 ? -11.752 4.925 -3.532 1.00 92.94 210 ARG A N 1
ATOM 1619 C CA . ARG A 1 210 ? -12.897 4.199 -4.110 1.00 92.94 210 ARG A CA 1
ATOM 1620 C C . ARG A 1 210 ? -12.688 3.828 -5.579 1.00 92.94 210 ARG A C 1
ATOM 1622 O O . ARG A 1 210 ? -13.423 2.991 -6.098 1.00 92.94 210 ARG A O 1
ATOM 1629 N N . LEU A 1 211 ? -11.743 4.470 -6.264 1.00 95.62 211 LEU A N 1
ATOM 1630 C CA . LEU A 1 211 ? -11.402 4.140 -7.642 1.00 95.62 211 LEU A CA 1
ATOM 1631 C C . LEU A 1 211 ? -10.594 2.847 -7.688 1.00 95.62 211 LEU A C 1
ATOM 1633 O O . LEU A 1 211 ? -9.717 2.626 -6.855 1.00 95.62 211 LEU A O 1
ATOM 1637 N N . SER A 1 212 ? -10.860 2.036 -8.707 1.00 95.12 212 SER A N 1
ATOM 1638 C CA . SER A 1 212 ? -10.108 0.819 -8.979 1.00 95.12 212 SER A CA 1
ATOM 1639 C C . SER A 1 212 ? -9.271 0.972 -10.238 1.00 95.12 212 SER A C 1
ATOM 1641 O O . SER A 1 212 ? -9.800 0.996 -11.351 1.00 95.12 212 SER A O 1
ATOM 1643 N N . ASN A 1 213 ? -7.966 1.132 -10.054 1.00 95.44 213 ASN A N 1
ATOM 1644 C CA . ASN A 1 213 ? -6.999 1.322 -11.123 1.00 95.44 213 ASN A CA 1
ATOM 1645 C C . ASN A 1 213 ? -5.584 1.012 -10.607 1.00 95.44 213 ASN A C 1
ATOM 1647 O O . ASN A 1 213 ? -5.368 0.806 -9.410 1.00 95.44 213 ASN A O 1
ATOM 1651 N N . ILE A 1 214 ? -4.632 0.983 -11.534 1.00 98.12 214 ILE A N 1
ATOM 1652 C CA . ILE A 1 214 ? -3.204 0.922 -11.235 1.00 98.12 214 ILE A CA 1
ATOM 1653 C C . ILE A 1 214 ? -2.570 2.191 -11.784 1.00 98.12 214 ILE A C 1
ATOM 1655 O O . ILE A 1 214 ? -2.850 2.589 -12.914 1.00 98.12 214 ILE A O 1
ATOM 1659 N N . GLN A 1 215 ? -1.706 2.823 -11.001 1.00 98.00 215 GLN A N 1
ATOM 1660 C CA . GLN A 1 215 ? -0.963 3.994 -11.441 1.00 98.00 215 GLN A CA 1
ATOM 1661 C C . GLN A 1 215 ? 0.517 3.647 -11.619 1.00 98.00 215 GLN A C 1
ATOM 1663 O O . GLN A 1 215 ? 1.167 3.259 -10.653 1.00 98.00 215 GLN A O 1
ATOM 1668 N N . LEU A 1 216 ? 1.040 3.769 -12.842 1.00 98.50 216 LEU A N 1
ATOM 1669 C CA . LEU A 1 216 ? 2.426 3.458 -13.197 1.00 98.50 216 LEU A CA 1
ATOM 1670 C C . LEU A 1 216 ? 3.243 4.747 -13.338 1.00 98.50 216 LEU A C 1
ATOM 1672 O O . LEU A 1 216 ? 3.010 5.540 -14.247 1.00 98.50 216 LEU A O 1
ATOM 1676 N N . THR A 1 217 ? 4.222 4.939 -12.462 1.00 98.44 217 THR A N 1
ATOM 1677 C CA . THR A 1 217 ? 4.992 6.176 -12.325 1.00 98.44 217 THR A CA 1
ATOM 1678 C C . THR A 1 217 ? 6.493 5.905 -12.474 1.00 98.44 217 THR A C 1
ATOM 1680 O O . THR A 1 217 ? 7.040 5.066 -11.752 1.00 98.44 217 THR A O 1
ATOM 1683 N N . PRO A 1 218 ? 7.194 6.601 -13.386 1.00 97.69 218 PRO A N 1
ATOM 1684 C CA . PRO A 1 218 ? 8.636 6.450 -13.558 1.00 97.69 218 PRO A CA 1
ATOM 1685 C C . PRO A 1 218 ? 9.416 7.058 -12.380 1.00 97.69 218 PRO A C 1
ATOM 1687 O O . PRO A 1 218 ? 9.034 8.093 -11.836 1.00 97.69 218 PRO A O 1
ATOM 1690 N N . ILE A 1 219 ? 10.560 6.468 -12.026 1.00 97.62 219 ILE A N 1
ATOM 1691 C CA . ILE A 1 219 ? 11.504 7.019 -11.043 1.00 97.62 219 ILE A CA 1
ATOM 1692 C C . ILE A 1 219 ? 12.732 7.531 -11.800 1.00 97.62 219 ILE A C 1
ATOM 1694 O O . ILE A 1 219 ? 13.489 6.740 -12.365 1.00 97.62 219 ILE A O 1
ATOM 1698 N N . ALA A 1 220 ? 12.911 8.856 -11.819 1.00 95.38 220 ALA A N 1
ATOM 1699 C CA . ALA A 1 220 ? 14.030 9.545 -12.474 1.00 95.38 220 ALA A CA 1
ATOM 1700 C C . ALA A 1 220 ? 14.345 9.014 -13.900 1.00 95.38 220 ALA A C 1
ATOM 1702 O O . ALA A 1 220 ? 15.438 8.496 -14.145 1.00 95.38 220 ALA A O 1
ATOM 1703 N N . PRO A 1 221 ? 13.393 9.107 -14.854 1.00 95.50 221 PRO A N 1
ATOM 1704 C CA . PRO A 1 221 ? 13.594 8.612 -16.214 1.00 95.50 221 PRO A CA 1
ATOM 1705 C C . PRO A 1 221 ? 14.714 9.367 -16.943 1.00 95.50 221 PRO A C 1
ATOM 1707 O O . PRO A 1 221 ? 14.775 10.597 -16.935 1.00 95.50 221 PRO A O 1
ATOM 1710 N N . ILE A 1 222 ? 15.557 8.626 -17.656 1.00 93.12 222 ILE A N 1
ATOM 1711 C CA . ILE A 1 222 ? 16.567 9.151 -18.572 1.00 93.12 222 ILE A CA 1
ATOM 1712 C C . ILE A 1 222 ? 15.950 9.279 -19.964 1.00 93.12 222 ILE A C 1
ATOM 1714 O O . ILE A 1 222 ? 15.431 8.314 -20.523 1.00 93.12 222 ILE A O 1
ATOM 1718 N N . SER A 1 223 ? 16.080 10.465 -20.559 1.00 87.50 223 SER A N 1
ATOM 1719 C CA . SER A 1 223 ? 15.681 10.725 -21.943 1.00 87.50 223 SER A CA 1
ATOM 1720 C C . SER A 1 223 ? 16.917 10.947 -22.814 1.00 87.50 223 SER A C 1
ATOM 1722 O O . SER A 1 223 ? 17.714 11.853 -22.573 1.00 87.50 223 SER A O 1
ATOM 1724 N N . SER A 1 224 ? 17.107 10.088 -23.814 1.00 83.75 224 SER A N 1
ATOM 1725 C CA . SER A 1 224 ? 18.228 10.105 -24.758 1.00 83.75 224 S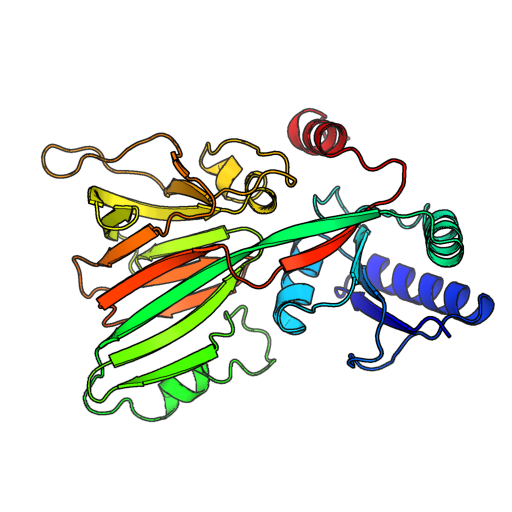ER A CA 1
ATOM 1726 C C . SER A 1 224 ? 17.788 9.608 -26.142 1.00 83.75 224 SER A C 1
ATOM 1728 O O . SER A 1 224 ? 16.641 9.221 -26.353 1.00 83.75 224 SER A O 1
ATOM 1730 N N . THR A 1 225 ? 18.702 9.577 -27.115 1.00 80.12 225 THR A N 1
ATOM 1731 C CA . THR A 1 225 ? 18.407 9.008 -28.443 1.00 80.12 225 THR A CA 1
ATOM 1732 C C . THR A 1 225 ? 18.041 7.522 -28.373 1.00 80.12 225 THR A C 1
ATOM 1734 O O . THR A 1 225 ? 17.214 7.069 -29.157 1.00 80.12 225 THR A O 1
ATOM 1737 N N . ALA A 1 226 ? 18.642 6.774 -27.442 1.00 76.56 226 ALA A N 1
ATOM 1738 C CA . ALA A 1 226 ? 18.403 5.340 -27.279 1.00 76.56 226 ALA A CA 1
ATOM 1739 C C . ALA A 1 226 ? 17.214 5.029 -26.355 1.00 76.56 226 ALA A C 1
ATOM 1741 O O . ALA A 1 226 ? 16.566 4.008 -26.542 1.00 76.56 226 ALA A O 1
ATOM 1742 N N . TYR A 1 227 ? 16.913 5.906 -25.392 1.00 81.62 227 TYR A N 1
ATOM 1743 C CA . TYR A 1 227 ? 15.871 5.698 -24.382 1.00 81.62 227 TYR A CA 1
ATOM 1744 C C . TYR A 1 227 ? 14.887 6.861 -24.389 1.00 81.62 227 TYR A C 1
ATOM 1746 O O . TYR A 1 227 ? 15.273 8.001 -24.137 1.00 81.62 227 TYR A O 1
ATOM 1754 N N . ARG A 1 228 ? 13.611 6.576 -24.647 1.00 84.94 228 ARG A N 1
ATOM 1755 C CA . ARG A 1 228 ? 12.516 7.527 -24.451 1.00 84.94 228 ARG A CA 1
ATOM 1756 C C . ARG A 1 228 ? 11.541 6.905 -23.475 1.00 84.94 228 ARG A C 1
ATOM 1758 O O . ARG A 1 228 ? 11.058 5.811 -23.740 1.00 84.94 228 ARG A O 1
ATOM 1765 N N . ALA A 1 229 ? 11.288 7.619 -22.389 1.00 89.31 229 ALA A N 1
ATOM 1766 C CA . ALA A 1 229 ? 10.342 7.213 -21.372 1.00 89.31 229 ALA A CA 1
ATOM 1767 C C . ALA A 1 229 ? 9.227 8.251 -21.249 1.00 89.31 229 ALA A C 1
ATOM 1769 O O . ALA A 1 229 ? 9.474 9.454 -21.413 1.00 89.31 229 ALA A O 1
ATOM 1770 N N . PHE A 1 230 ? 8.018 7.805 -20.923 1.00 90.81 230 PHE A N 1
ATOM 1771 C CA . PHE A 1 230 ? 7.011 8.702 -20.379 1.00 90.81 230 PHE A CA 1
ATOM 1772 C C . PHE A 1 230 ? 7.547 9.345 -19.098 1.00 90.81 230 PHE A C 1
ATOM 1774 O O . PHE A 1 230 ? 8.173 8.697 -18.264 1.00 90.81 230 PHE A O 1
ATOM 1781 N N . THR A 1 231 ? 7.326 10.649 -18.953 1.00 89.81 231 THR A N 1
ATOM 1782 C CA . THR A 1 231 ? 7.680 11.400 -17.738 1.00 89.81 231 THR A CA 1
ATOM 1783 C C . THR A 1 231 ? 6.477 11.621 -16.828 1.00 89.81 231 THR A C 1
ATOM 1785 O O . THR A 1 231 ? 6.640 12.005 -15.675 1.00 89.81 231 THR A O 1
ATOM 1788 N N . SER A 1 232 ? 5.271 11.390 -17.346 1.00 93.00 232 SER A N 1
ATOM 1789 C CA . SER A 1 232 ? 4.021 11.446 -16.596 1.00 93.00 232 SER A CA 1
ATOM 1790 C C . SER A 1 232 ? 3.626 10.059 -16.113 1.00 93.00 232 SER A C 1
ATOM 1792 O O . SER A 1 232 ? 3.911 9.060 -16.771 1.00 93.00 232 SER A O 1
ATOM 1794 N N . SER A 1 233 ? 2.921 10.021 -14.988 1.00 96.44 233 SER A N 1
ATOM 1795 C CA . SER A 1 233 ? 2.297 8.798 -14.507 1.00 96.44 233 SER A CA 1
ATOM 1796 C C . SER A 1 233 ? 1.156 8.346 -15.427 1.00 96.44 233 SER A C 1
ATOM 1798 O O . SER A 1 233 ? 0.386 9.173 -15.924 1.00 96.44 233 SER A O 1
ATOM 1800 N N . LEU A 1 234 ? 1.045 7.037 -15.649 1.00 97.44 234 LEU A N 1
ATOM 1801 C CA . LEU A 1 234 ? -0.002 6.410 -16.451 1.00 97.44 234 LEU A CA 1
ATOM 1802 C C . LEU A 1 234 ? -1.066 5.805 -15.533 1.00 97.44 234 LEU A C 1
ATOM 1804 O O . LEU A 1 234 ? -0.753 4.982 -14.677 1.00 97.44 234 LEU A O 1
ATOM 1808 N N . LEU A 1 235 ? -2.331 6.177 -15.734 1.00 97.56 235 LEU A N 1
ATOM 1809 C CA . LEU A 1 235 ? -3.462 5.565 -15.039 1.00 97.56 235 LEU A CA 1
ATOM 1810 C C . LEU A 1 235 ? -4.038 4.443 -15.903 1.00 97.56 235 LEU A C 1
ATOM 1812 O O . LEU A 1 235 ? -4.523 4.689 -17.007 1.00 97.56 235 LEU A O 1
ATOM 1816 N N . LEU A 1 236 ? -3.992 3.221 -15.384 1.00 97.50 236 LEU A N 1
ATOM 1817 C CA . LEU A 1 236 ? -4.405 2.000 -16.066 1.00 97.50 236 LEU A CA 1
ATOM 1818 C C . LEU A 1 236 ? -5.672 1.434 -15.415 1.00 97.50 236 LEU A C 1
ATOM 1820 O O . LEU A 1 236 ? -5.795 1.475 -14.189 1.00 97.50 236 LEU A O 1
ATOM 1824 N N . PRO A 1 237 ? -6.628 0.895 -16.189 1.00 96.38 237 PRO A N 1
ATOM 1825 C CA . PRO A 1 237 ? -7.809 0.273 -15.610 1.00 96.38 237 PRO A CA 1
ATOM 1826 C C . PRO A 1 237 ? -7.442 -1.003 -14.842 1.00 96.38 237 PRO A C 1
ATOM 1828 O O . PRO A 1 237 ? -6.431 -1.646 -15.109 1.00 96.38 237 PRO A O 1
ATOM 1831 N N . ALA A 1 238 ? -8.315 -1.392 -13.913 1.00 95.38 238 ALA A N 1
ATOM 1832 C CA . ALA A 1 238 ? -8.168 -2.556 -13.037 1.00 95.38 238 ALA A CA 1
ATOM 1833 C C . ALA A 1 238 ? -7.861 -3.892 -13.741 1.00 95.38 238 ALA A C 1
ATOM 1835 O O . ALA A 1 238 ? -7.347 -4.808 -13.110 1.00 95.38 238 ALA A O 1
ATOM 1836 N N . SER A 1 239 ? -8.215 -4.019 -15.023 1.00 95.06 239 SER A N 1
ATOM 1837 C CA . SER A 1 239 ? -8.030 -5.233 -15.821 1.00 95.06 239 SER A CA 1
ATOM 1838 C C . SER A 1 239 ? -6.650 -5.352 -16.469 1.00 95.06 239 SER A C 1
ATOM 1840 O O . SER A 1 239 ? -6.370 -6.381 -17.077 1.00 95.06 239 SER A O 1
ATOM 1842 N N . GLU A 1 240 ? -5.825 -4.303 -16.426 1.00 96.56 240 GLU A N 1
ATOM 1843 C CA . GLU A 1 240 ? -4.501 -4.323 -17.044 1.00 96.56 240 GLU A CA 1
ATOM 1844 C C . GLU A 1 240 ? -3.453 -4.903 -16.102 1.00 96.56 240 GLU A C 1
ATOM 1846 O O . GLU A 1 240 ? -3.477 -4.686 -14.890 1.00 96.56 240 GLU A O 1
ATOM 1851 N N . ALA A 1 241 ? -2.481 -5.577 -16.707 1.00 96.75 241 ALA A N 1
ATOM 1852 C CA . ALA A 1 241 ? -1.269 -6.028 -16.048 1.00 96.75 241 ALA A CA 1
ATOM 1853 C C . ALA A 1 241 ? -0.061 -5.296 -16.642 1.00 96.75 241 ALA A C 1
ATOM 1855 O O . ALA A 1 241 ? 0.038 -5.104 -17.857 1.00 96.75 241 ALA A O 1
ATOM 1856 N N . ILE A 1 242 ? 0.874 -4.908 -15.781 1.00 98.50 242 ILE A N 1
ATOM 1857 C CA . ILE A 1 242 ? 2.156 -4.323 -16.166 1.00 98.50 242 ILE A CA 1
ATOM 1858 C C . ILE A 1 242 ? 3.188 -5.442 -16.163 1.00 98.50 242 ILE A C 1
ATOM 1860 O O . ILE A 1 242 ? 3.470 -6.026 -15.118 1.00 98.50 242 ILE A O 1
ATOM 1864 N N . LYS A 1 243 ? 3.787 -5.719 -17.318 1.00 98.50 243 LYS A N 1
ATOM 1865 C CA . LYS A 1 243 ? 4.879 -6.687 -17.435 1.00 98.50 243 LYS A CA 1
ATOM 1866 C C . LYS A 1 243 ? 6.201 -5.966 -17.650 1.00 98.50 243 LYS A C 1
ATOM 1868 O O . LYS A 1 243 ? 6.331 -5.127 -18.539 1.00 98.50 243 LYS A O 1
ATOM 1873 N N . ILE A 1 244 ? 7.191 -6.338 -16.849 1.00 98.00 244 ILE A N 1
ATOM 1874 C CA . ILE A 1 244 ? 8.539 -5.777 -16.837 1.00 98.00 244 ILE A CA 1
ATOM 1875 C C . ILE A 1 244 ? 9.527 -6.887 -17.189 1.00 98.00 244 ILE A C 1
ATOM 1877 O O . ILE A 1 244 ? 9.562 -7.931 -16.535 1.00 98.00 244 ILE A O 1
ATOM 1881 N N . VAL A 1 245 ? 10.361 -6.651 -18.200 1.00 96.25 245 VAL A N 1
ATOM 1882 C CA . VAL A 1 245 ? 11.427 -7.574 -18.614 1.00 96.25 245 VAL A CA 1
ATOM 1883 C C . VAL A 1 245 ? 12.774 -6.877 -18.469 1.00 96.25 245 VAL A C 1
ATOM 1885 O O . VAL A 1 245 ? 13.008 -5.830 -19.069 1.00 96.25 245 VAL A O 1
ATOM 1888 N N . SER A 1 246 ? 13.674 -7.455 -17.671 1.00 93.31 246 SER A N 1
ATOM 1889 C CA . SER A 1 246 ? 15.024 -6.911 -17.497 1.00 93.31 246 SER A CA 1
ATOM 1890 C C . SER A 1 246 ? 15.862 -7.110 -18.755 1.00 93.31 246 SER A C 1
ATOM 1892 O O . SER A 1 246 ? 15.914 -8.211 -19.305 1.00 93.31 246 SER A O 1
ATOM 1894 N N . ARG A 1 247 ? 16.575 -6.064 -19.182 1.00 90.81 247 ARG A N 1
ATOM 1895 C CA . ARG A 1 247 ? 17.558 -6.147 -20.276 1.00 90.81 247 ARG A CA 1
ATOM 1896 C C . ARG A 1 247 ? 18.974 -6.446 -19.788 1.00 90.81 247 ARG A C 1
ATOM 1898 O O . ARG A 1 247 ? 19.865 -6.668 -20.606 1.00 90.81 247 ARG A O 1
ATOM 1905 N N . SER A 1 248 ? 19.193 -6.447 -18.473 1.00 86.12 248 SER A N 1
ATOM 1906 C CA . SER A 1 248 ? 20.465 -6.820 -17.857 1.00 86.12 248 SER A CA 1
ATOM 1907 C C . SER A 1 248 ? 20.298 -7.946 -16.836 1.00 86.12 248 SER A C 1
ATOM 1909 O O . SER A 1 248 ? 19.212 -8.189 -16.306 1.00 86.12 248 SER A O 1
ATOM 1911 N N . ASN A 1 249 ? 21.403 -8.632 -16.543 1.00 81.69 249 ASN A N 1
ATOM 1912 C CA . ASN A 1 249 ? 21.466 -9.680 -15.520 1.00 81.69 249 ASN A CA 1
ATOM 1913 C C . ASN A 1 249 ? 21.937 -9.140 -14.159 1.00 81.69 249 ASN A C 1
ATOM 1915 O O . ASN A 1 249 ? 22.338 -9.917 -13.297 1.00 81.69 249 ASN A O 1
ATOM 1919 N N . ASP A 1 250 ? 21.910 -7.818 -13.963 1.00 82.25 250 ASP A N 1
ATOM 1920 C CA . ASP A 1 250 ? 22.474 -7.168 -12.773 1.00 82.25 250 ASP A CA 1
ATOM 1921 C C . ASP A 1 250 ? 21.678 -7.445 -11.489 1.00 82.25 250 ASP A C 1
ATOM 1923 O O . ASP A 1 250 ? 22.191 -7.216 -10.401 1.00 82.25 250 ASP A O 1
ATOM 1927 N N . GLY A 1 251 ? 20.465 -7.990 -11.613 1.00 88.50 251 GLY A N 1
ATOM 1928 C CA . GLY A 1 251 ? 19.528 -8.189 -10.511 1.00 88.50 251 GLY A CA 1
ATOM 1929 C C . GLY A 1 251 ? 18.659 -6.955 -10.265 1.00 88.50 251 GLY A C 1
ATOM 1930 O O . GLY A 1 251 ? 19.066 -5.825 -10.538 1.00 88.50 251 GLY A O 1
ATOM 1931 N N . LEU A 1 252 ? 17.445 -7.180 -9.767 1.00 94.19 252 LEU A N 1
ATOM 1932 C CA . LEU A 1 252 ? 16.480 -6.126 -9.453 1.00 94.19 252 LEU A CA 1
ATOM 1933 C C . LEU A 1 252 ? 16.037 -6.222 -7.994 1.00 94.19 252 LEU A C 1
ATOM 1935 O O . LEU A 1 252 ? 15.931 -7.313 -7.436 1.00 94.19 252 LEU A O 1
ATOM 1939 N N . VAL A 1 253 ? 15.740 -5.070 -7.405 1.00 94.31 253 VAL A N 1
ATOM 1940 C CA . VAL A 1 253 ? 15.047 -4.949 -6.123 1.00 94.31 253 VAL A CA 1
ATOM 1941 C C . VAL A 1 253 ? 13.564 -4.780 -6.413 1.00 94.31 253 VAL A C 1
ATOM 1943 O O . VAL A 1 253 ? 13.186 -3.846 -7.124 1.00 94.31 253 VAL A O 1
ATOM 1946 N N . VAL A 1 254 ? 12.737 -5.648 -5.835 1.00 95.12 254 VAL A N 1
ATOM 1947 C CA . VAL A 1 254 ? 11.288 -5.446 -5.741 1.00 95.12 254 VAL A CA 1
ATOM 1948 C C . VAL A 1 254 ? 10.989 -4.992 -4.317 1.00 95.12 254 VAL A C 1
ATOM 1950 O O . VAL A 1 254 ? 11.363 -5.674 -3.366 1.00 95.12 254 VAL A O 1
ATOM 1953 N N . ALA A 1 255 ? 10.378 -3.822 -4.156 1.00 94.19 255 ALA A N 1
ATOM 1954 C CA . ALA A 1 255 ? 10.125 -3.232 -2.841 1.00 94.19 255 ALA A CA 1
ATOM 1955 C C . ALA A 1 255 ? 8.786 -2.502 -2.789 1.00 94.19 255 ALA A C 1
ATOM 1957 O O . ALA A 1 255 ? 8.376 -1.924 -3.788 1.00 94.19 255 ALA A O 1
ATOM 1958 N N . GLY A 1 256 ? 8.144 -2.465 -1.630 1.00 94.75 256 GLY A N 1
ATOM 1959 C CA . GLY A 1 256 ? 6.851 -1.817 -1.438 1.00 94.75 256 GLY A CA 1
ATOM 1960 C C . GLY A 1 256 ? 6.390 -1.919 0.009 1.00 94.75 256 GLY A C 1
ATOM 1961 O O . GLY A 1 256 ? 6.832 -2.810 0.731 1.00 94.75 256 GLY A O 1
ATOM 1962 N N . ASP A 1 257 ? 5.540 -0.993 0.454 1.00 94.06 257 ASP A N 1
ATOM 1963 C CA . ASP A 1 257 ? 4.982 -0.958 1.818 1.00 94.06 257 ASP A CA 1
ATOM 1964 C C . ASP A 1 257 ? 6.022 -0.916 2.957 1.00 94.06 257 ASP A C 1
ATOM 1966 O O . ASP A 1 257 ? 5.718 -1.225 4.110 1.00 94.06 257 ASP A O 1
ATOM 1970 N N . GLY A 1 258 ? 7.257 -0.516 2.645 1.00 87.69 258 GLY A N 1
ATOM 1971 C CA . GLY A 1 258 ? 8.386 -0.525 3.579 1.00 87.69 258 GLY A CA 1
ATOM 1972 C C . GLY A 1 258 ? 9.198 -1.822 3.599 1.00 87.69 258 GLY A C 1
ATOM 1973 O O . GLY A 1 258 ? 10.182 -1.881 4.325 1.00 87.69 258 GLY A O 1
ATOM 1974 N N . PHE A 1 259 ? 8.847 -2.815 2.783 1.00 88.50 259 PHE A N 1
ATOM 1975 C CA . PHE A 1 259 ? 9.563 -4.083 2.665 1.00 88.50 259 PHE A CA 1
ATOM 1976 C C . PHE A 1 259 ? 10.309 -4.179 1.328 1.00 88.50 259 PHE A C 1
ATOM 1978 O O . PHE A 1 259 ? 9.909 -3.563 0.335 1.00 88.50 259 PHE A O 1
ATOM 1985 N N . SER A 1 260 ? 11.382 -4.972 1.262 1.00 88.81 260 SER A N 1
ATOM 1986 C CA . SER A 1 260 ? 12.106 -5.212 0.002 1.00 88.81 260 SER A CA 1
ATOM 1987 C C . SER A 1 260 ? 12.648 -6.633 -0.150 1.00 88.81 260 SER A C 1
ATOM 1989 O O . SER A 1 260 ? 12.763 -7.383 0.817 1.00 88.81 260 SER A O 1
ATOM 1991 N N . SER A 1 261 ? 12.953 -7.034 -1.385 1.00 89.00 261 SER A N 1
ATOM 1992 C CA . SER A 1 261 ? 13.704 -8.254 -1.692 1.00 89.00 261 SER A CA 1
ATOM 1993 C C . SER A 1 261 ? 14.468 -8.113 -3.002 1.00 89.00 261 SER A C 1
ATOM 1995 O O . SER A 1 261 ? 14.002 -7.491 -3.961 1.00 89.00 261 SER A O 1
ATOM 1997 N N . GLU A 1 262 ? 15.645 -8.725 -3.046 1.00 90.94 262 GLU A N 1
ATOM 1998 C CA . GLU A 1 262 ? 16.501 -8.754 -4.227 1.00 90.94 262 GLU A CA 1
ATOM 1999 C C . GLU A 1 262 ? 16.296 -10.041 -5.025 1.00 90.94 262 GLU A C 1
ATOM 2001 O O . GLU A 1 262 ? 16.253 -11.141 -4.474 1.00 90.94 262 GLU A O 1
ATOM 2006 N N . PHE A 1 263 ? 16.240 -9.912 -6.347 1.00 88.00 263 PHE A N 1
ATOM 2007 C CA . PHE A 1 263 ? 16.079 -11.028 -7.267 1.00 88.00 263 PHE A CA 1
ATOM 2008 C C . PHE A 1 263 ? 17.159 -10.988 -8.350 1.00 88.00 263 PHE A C 1
ATOM 2010 O O . PHE A 1 263 ? 17.434 -9.953 -8.956 1.00 88.00 263 PHE A O 1
ATOM 2017 N N . LYS A 1 264 ? 17.752 -12.149 -8.641 1.00 88.81 264 LYS A N 1
ATOM 2018 C CA . LYS A 1 264 ? 18.672 -12.363 -9.771 1.00 88.81 264 LYS A CA 1
ATOM 2019 C C . LYS A 1 264 ? 18.050 -13.329 -10.773 1.00 88.81 264 LYS A C 1
ATOM 2021 O O . LYS A 1 264 ? 17.133 -14.073 -10.438 1.00 88.81 264 LYS A O 1
ATOM 2026 N N . ASN A 1 265 ? 18.562 -13.330 -12.005 1.00 87.00 265 ASN A N 1
ATOM 2027 C CA . ASN A 1 265 ? 18.096 -14.210 -13.088 1.00 87.00 265 ASN A CA 1
ATOM 2028 C C . ASN A 1 265 ? 16.588 -14.090 -13.386 1.00 87.00 265 ASN A C 1
ATOM 2030 O O . ASN A 1 265 ? 15.936 -15.070 -13.759 1.00 87.00 265 ASN A O 1
ATOM 2034 N N . ILE A 1 266 ? 16.035 -12.887 -13.222 1.00 89.44 266 ILE A N 1
ATOM 2035 C CA . ILE A 1 266 ? 14.630 -12.581 -13.502 1.00 89.44 266 ILE A CA 1
ATOM 2036 C C . ILE A 1 266 ? 14.379 -12.725 -15.002 1.00 89.44 266 ILE A C 1
ATOM 2038 O O . ILE A 1 266 ? 15.120 -12.190 -15.826 1.00 89.44 266 ILE A O 1
ATOM 2042 N N . LYS A 1 267 ? 13.323 -13.454 -15.355 1.00 90.75 267 LYS A N 1
ATOM 2043 C CA . LYS A 1 267 ? 12.791 -13.522 -16.716 1.00 90.75 267 LYS A CA 1
ATOM 2044 C C . LYS A 1 267 ? 11.774 -12.420 -16.954 1.00 90.75 267 LYS A C 1
ATOM 2046 O O . LYS A 1 267 ? 11.872 -11.728 -17.958 1.00 90.75 267 LYS A O 1
ATOM 2051 N N . GLU A 1 268 ? 10.847 -12.250 -16.024 1.00 94.31 268 GLU A N 1
ATOM 2052 C CA . GLU A 1 268 ? 9.842 -11.194 -16.066 1.00 94.31 268 GLU A CA 1
ATOM 2053 C C . GLU A 1 268 ? 9.257 -10.945 -14.672 1.00 94.31 268 GLU A C 1
ATOM 2055 O O . GLU A 1 268 ? 9.309 -11.815 -13.797 1.00 94.31 268 GLU A O 1
ATOM 2060 N N . ILE A 1 269 ? 8.706 -9.750 -14.486 1.00 96.94 269 ILE A N 1
ATOM 2061 C CA . ILE A 1 269 ? 7.885 -9.363 -13.340 1.00 96.94 269 ILE A CA 1
ATOM 2062 C C . ILE A 1 269 ? 6.533 -8.927 -13.895 1.00 96.94 269 ILE A C 1
ATOM 2064 O O . ILE A 1 269 ? 6.490 -8.065 -14.769 1.00 96.94 269 ILE A O 1
ATOM 2068 N N . ASN A 1 270 ? 5.447 -9.494 -13.384 1.00 98.00 270 ASN A N 1
ATOM 2069 C CA . ASN A 1 270 ? 4.087 -9.060 -13.693 1.00 98.00 270 ASN A CA 1
ATOM 2070 C C . ASN A 1 270 ? 3.490 -8.371 -12.459 1.00 98.00 270 ASN A C 1
ATOM 2072 O O . ASN A 1 270 ? 3.608 -8.897 -11.353 1.00 98.00 270 ASN A O 1
ATOM 2076 N N . ILE A 1 271 ? 2.884 -7.199 -12.644 1.00 98.56 271 ILE A N 1
ATOM 2077 C CA . ILE A 1 271 ? 2.209 -6.423 -11.600 1.00 98.56 271 ILE A CA 1
ATOM 2078 C C . ILE A 1 271 ? 0.758 -6.194 -12.016 1.00 98.56 271 ILE A C 1
ATOM 2080 O O . ILE A 1 271 ? 0.498 -5.661 -13.093 1.00 98.56 271 ILE A O 1
ATOM 2084 N N . GLU A 1 272 ? -0.175 -6.558 -11.148 1.00 98.25 272 GLU A N 1
ATOM 2085 C CA . GLU A 1 272 ? -1.618 -6.434 -11.374 1.00 98.25 272 GLU A CA 1
ATOM 2086 C C . GLU A 1 272 ? -2.349 -6.157 -10.054 1.00 98.25 272 GLU A C 1
ATOM 2088 O O . GLU A 1 272 ? -1.743 -6.217 -8.980 1.00 98.25 272 GLU A O 1
ATOM 2093 N N . LEU A 1 273 ? -3.646 -5.838 -10.107 1.00 97.62 273 LEU A N 1
ATOM 2094 C CA . LEU A 1 273 ? -4.454 -5.788 -8.889 1.00 97.62 273 LEU A CA 1
ATOM 2095 C C . LEU A 1 273 ? -4.593 -7.198 -8.307 1.00 97.62 273 LEU A C 1
ATOM 2097 O O . LEU A 1 273 ? -4.942 -8.150 -9.000 1.00 97.62 273 LEU A O 1
ATOM 2101 N N . SER A 1 274 ? -4.332 -7.316 -7.010 1.00 97.06 274 SER A N 1
ATOM 2102 C CA . SER A 1 274 ? -4.454 -8.566 -6.273 1.00 97.06 274 SER A CA 1
ATOM 2103 C C . SER A 1 274 ? -5.926 -8.965 -6.121 1.00 97.06 274 SER A C 1
ATOM 2105 O O . SER A 1 274 ? -6.783 -8.100 -5.913 1.00 97.06 274 SER A O 1
ATOM 2107 N N . PRO A 1 275 ? -6.248 -10.272 -6.125 1.00 94.06 275 PRO A N 1
ATOM 2108 C CA . PRO A 1 275 ? -7.570 -10.741 -5.712 1.00 94.06 275 PRO A CA 1
ATOM 2109 C C . PRO A 1 275 ? -7.845 -10.486 -4.218 1.00 94.06 275 PRO A C 1
ATOM 2111 O O . PRO A 1 275 ? -8.996 -10.549 -3.781 1.00 94.06 275 PRO A O 1
ATOM 2114 N N . VAL A 1 276 ? -6.803 -10.214 -3.426 1.00 94.12 276 VAL A N 1
ATOM 2115 C CA . VAL A 1 276 ? -6.910 -9.913 -1.998 1.00 94.12 276 VAL A CA 1
ATOM 2116 C C . VAL A 1 276 ? -7.162 -8.422 -1.792 1.00 94.12 276 VAL A C 1
ATOM 2118 O O . VAL A 1 276 ? -6.548 -7.575 -2.436 1.00 94.12 276 VAL A O 1
ATOM 2121 N N . ASN A 1 277 ? -8.053 -8.107 -0.854 1.00 95.69 277 ASN A N 1
ATOM 2122 C CA . ASN A 1 277 ? -8.405 -6.740 -0.492 1.00 95.69 277 ASN A CA 1
ATOM 2123 C C . ASN A 1 277 ? -8.404 -6.577 1.029 1.00 95.69 277 ASN A C 1
ATOM 2125 O O . ASN A 1 277 ? -8.719 -7.520 1.754 1.00 95.69 277 ASN A O 1
ATOM 2129 N N . ILE A 1 278 ? -8.134 -5.360 1.498 1.00 97.31 278 ILE A N 1
ATOM 2130 C CA . ILE A 1 278 ? -8.199 -4.999 2.916 1.00 97.31 278 ILE A CA 1
ATOM 2131 C C . ILE A 1 278 ? -9.516 -4.288 3.211 1.00 97.31 278 ILE A C 1
ATOM 2133 O O . ILE A 1 278 ? -9.908 -3.357 2.508 1.00 97.31 278 ILE A O 1
ATOM 2137 N N . LYS A 1 279 ? -10.204 -4.711 4.272 1.00 97.25 279 LYS A N 1
ATOM 2138 C CA . LYS A 1 279 ? -11.455 -4.095 4.728 1.00 97.25 279 LYS A CA 1
ATOM 2139 C C . LYS A 1 279 ? -11.159 -3.107 5.842 1.00 97.25 279 LYS A C 1
ATOM 2141 O O . LYS A 1 279 ? -10.844 -3.509 6.956 1.00 97.25 279 LYS A O 1
ATOM 2146 N N . LEU A 1 280 ? -11.267 -1.820 5.548 1.00 96.19 280 LEU A N 1
ATOM 2147 C CA . LEU A 1 280 ? -11.000 -0.748 6.498 1.00 96.19 280 LEU A CA 1
ATOM 2148 C C . LEU A 1 280 ? -12.315 -0.152 7.004 1.00 96.19 280 LEU A C 1
ATOM 2150 O O . LEU A 1 280 ? -13.156 0.273 6.210 1.00 96.19 280 LEU A O 1
ATOM 2154 N N . LEU A 1 281 ? -12.495 -0.116 8.323 1.00 95.50 281 LEU A N 1
ATOM 2155 C CA . LEU A 1 281 ? -13.627 0.564 8.948 1.00 95.50 281 LEU A CA 1
ATOM 2156 C C . LEU A 1 281 ? -13.511 2.070 8.745 1.00 95.50 281 LEU A C 1
ATOM 2158 O O . LEU A 1 281 ? -12.437 2.638 8.938 1.00 95.50 281 LEU A O 1
ATOM 2162 N N . ARG A 1 282 ? -14.640 2.677 8.370 1.00 93.25 282 ARG A N 1
ATOM 2163 C CA . ARG A 1 282 ? -14.831 4.113 8.167 1.00 93.25 282 ARG A CA 1
ATOM 2164 C C . ARG A 1 282 ? -16.009 4.603 9.004 1.00 93.25 282 ARG A C 1
ATOM 2166 O O . ARG A 1 282 ? -17.126 4.106 8.832 1.00 93.25 282 ARG A O 1
ATOM 2173 N N . PHE A 1 283 ? -15.781 5.569 9.887 1.00 90.19 283 PHE A N 1
ATOM 2174 C CA . PHE A 1 283 ? -16.841 6.179 10.707 1.00 90.19 283 PHE A CA 1
ATOM 2175 C C . PHE A 1 283 ? -17.528 7.350 9.984 1.00 90.19 283 PHE A C 1
ATOM 2177 O O . PHE A 1 283 ? -17.033 7.834 8.969 1.00 90.19 283 PHE A O 1
ATOM 2184 N N . GLU A 1 284 ? -18.688 7.791 10.488 1.00 82.06 284 GLU A N 1
ATOM 2185 C CA . GLU A 1 284 ? -19.609 8.730 9.809 1.00 82.06 284 GLU A CA 1
ATOM 2186 C C . GLU A 1 284 ? -18.955 10.029 9.301 1.00 82.06 284 GLU A C 1
ATOM 2188 O O . GLU A 1 284 ? -19.403 10.582 8.302 1.00 82.06 284 GLU A O 1
ATOM 2193 N N . ASN A 1 285 ? -17.872 10.483 9.937 1.00 81.19 285 ASN A N 1
ATOM 2194 C CA . ASN A 1 285 ? -17.188 11.735 9.604 1.00 81.19 285 ASN A CA 1
ATOM 2195 C C . ASN A 1 285 ? -15.943 11.550 8.715 1.00 81.19 285 ASN A C 1
ATOM 2197 O O . ASN A 1 285 ? -15.143 12.479 8.573 1.00 81.19 285 ASN A O 1
ATOM 2201 N N . TYR A 1 286 ? -15.722 10.360 8.147 1.00 88.06 286 TYR A N 1
ATOM 2202 C CA . TYR A 1 286 ? -14.563 10.124 7.290 1.00 88.06 286 TYR A CA 1
ATOM 2203 C C . TYR A 1 286 ? -14.684 10.859 5.951 1.00 88.06 286 TYR A C 1
ATOM 2205 O O . TYR A 1 286 ? -15.524 10.536 5.115 1.00 88.06 286 TYR A O 1
ATOM 2213 N N . GLU A 1 287 ? -13.749 11.777 5.707 1.00 90.56 287 GLU A N 1
ATOM 2214 C CA . GLU A 1 287 ? -13.651 12.532 4.458 1.00 90.56 287 GLU A CA 1
ATOM 2215 C C . GLU A 1 287 ? -12.220 12.485 3.905 1.00 90.56 287 GLU A C 1
ATOM 2217 O O . GLU A 1 287 ? -11.313 13.175 4.385 1.00 90.56 287 GLU A O 1
ATOM 2222 N N . PHE A 1 288 ? -12.004 11.681 2.856 1.00 93.19 288 PHE A N 1
ATOM 2223 C CA . PHE A 1 288 ? -10.684 11.498 2.238 1.00 93.19 288 PHE A CA 1
ATOM 2224 C C . PHE A 1 288 ? -10.050 12.826 1.795 1.00 93.19 288 PHE A C 1
ATOM 2226 O O . PHE A 1 288 ? -8.886 13.094 2.095 1.00 93.19 288 PHE A O 1
ATOM 2233 N N . TRP A 1 289 ? -10.815 13.689 1.121 1.00 94.38 289 TRP A N 1
ATOM 2234 C CA . TRP A 1 289 ? -10.297 14.957 0.598 1.00 94.38 289 TRP A CA 1
ATOM 2235 C C . TRP A 1 289 ? -9.997 15.977 1.695 1.00 94.38 289 TRP A C 1
ATOM 2237 O O . TRP A 1 289 ? -9.024 16.724 1.581 1.00 94.38 289 TRP A O 1
ATOM 2247 N N . ALA A 1 290 ? -10.767 15.976 2.787 1.00 92.56 290 ALA A N 1
ATOM 2248 C CA . ALA A 1 290 ? -10.443 16.779 3.963 1.00 92.56 290 ALA A CA 1
ATOM 2249 C C . ALA A 1 290 ? -9.109 16.325 4.572 1.00 92.56 290 ALA A C 1
ATOM 2251 O O . ALA A 1 290 ? -8.257 17.149 4.902 1.00 92.56 290 ALA A O 1
ATOM 2252 N N . LYS A 1 291 ? -8.879 15.010 4.628 1.00 91.25 291 LYS A N 1
ATOM 2253 C CA . LYS A 1 291 ? -7.626 14.422 5.105 1.00 91.25 291 LYS A CA 1
ATOM 2254 C C . LYS A 1 291 ? -6.433 14.777 4.221 1.00 91.25 291 LYS A C 1
ATOM 2256 O O . LYS A 1 291 ? -5.403 15.207 4.733 1.00 91.25 291 LYS A O 1
ATOM 2261 N N . ALA A 1 292 ? -6.588 14.653 2.903 1.00 93.19 292 ALA A N 1
ATOM 2262 C CA . ALA A 1 292 ? -5.564 15.038 1.936 1.00 93.19 292 ALA A CA 1
ATOM 2263 C C . ALA A 1 292 ? -5.225 16.533 2.048 1.00 93.19 292 ALA A C 1
ATOM 2265 O O . ALA A 1 292 ? -4.051 16.894 2.125 1.00 93.19 292 ALA A O 1
ATOM 2266 N N . LYS A 1 293 ? -6.241 17.402 2.152 1.00 93.69 293 LYS A N 1
ATOM 2267 C CA . LYS A 1 293 ? -6.057 18.838 2.401 1.00 93.69 293 LYS A CA 1
ATOM 2268 C C . LYS A 1 293 ? -5.273 19.085 3.691 1.00 93.69 293 LYS A C 1
ATOM 2270 O O . LYS A 1 293 ? -4.283 19.808 3.656 1.00 93.69 293 LYS A O 1
ATOM 2275 N N . ASN A 1 294 ? -5.692 18.487 4.805 1.00 90.69 294 ASN A N 1
ATOM 2276 C CA . ASN A 1 294 ? -5.048 18.688 6.104 1.00 90.69 294 ASN A CA 1
ATOM 2277 C C . ASN A 1 294 ? -3.592 18.212 6.107 1.00 90.69 294 ASN A C 1
ATOM 2279 O O . ASN A 1 294 ? -2.756 18.827 6.753 1.00 90.69 294 ASN A O 1
ATOM 2283 N N . LYS A 1 295 ? -3.285 17.141 5.372 1.00 89.25 295 LYS A N 1
ATOM 2284 C CA . LYS A 1 295 ? -1.935 16.576 5.309 1.00 89.25 295 LYS A CA 1
ATOM 2285 C C . LYS A 1 295 ? -0.992 17.328 4.370 1.00 89.25 295 LYS A C 1
ATOM 2287 O O . LYS A 1 295 ? 0.194 17.411 4.663 1.00 89.25 295 LYS A O 1
ATOM 2292 N N . PHE A 1 296 ? -1.489 17.831 3.239 1.00 90.75 296 PHE A N 1
ATOM 2293 C CA . PHE A 1 296 ? -0.631 18.388 2.186 1.00 90.75 296 PHE A CA 1
ATOM 2294 C C . PHE A 1 296 ? -0.687 19.909 2.048 1.00 90.75 296 PHE A C 1
ATOM 2296 O O . PHE A 1 296 ? 0.252 20.493 1.516 1.00 90.75 296 PHE A O 1
ATOM 2303 N N . LEU A 1 297 ? -1.780 20.549 2.467 1.00 92.31 297 LEU A N 1
ATOM 2304 C CA . LEU A 1 297 ? -2.018 21.976 2.219 1.00 92.31 297 LEU A CA 1
ATOM 2305 C C . LEU A 1 297 ? -2.066 22.815 3.498 1.00 92.31 297 LEU A C 1
ATOM 2307 O O . LEU A 1 297 ? -1.929 24.034 3.417 1.00 92.31 297 LEU A O 1
ATOM 2311 N N . ILE A 1 298 ? -2.281 22.192 4.659 1.00 88.19 298 ILE A N 1
ATOM 2312 C CA . ILE A 1 298 ? -2.279 22.886 5.949 1.00 88.19 298 ILE A CA 1
ATOM 2313 C C . ILE A 1 298 ? -0.907 22.682 6.603 1.00 88.19 298 ILE A C 1
ATOM 2315 O O . ILE A 1 298 ? -0.487 21.536 6.761 1.00 88.19 298 ILE A O 1
ATOM 2319 N N . PRO A 1 299 ? -0.193 23.759 6.973 1.00 72.12 299 PRO A N 1
ATOM 2320 C CA . PRO A 1 299 ? 1.050 23.644 7.723 1.00 72.12 299 PRO A CA 1
ATOM 2321 C C . PRO A 1 299 ? 0.804 22.942 9.060 1.00 72.12 299 PRO A C 1
ATOM 2323 O O . PRO A 1 299 ? -0.150 23.270 9.763 1.00 72.12 299 PRO A O 1
ATOM 2326 N N . SER A 1 300 ? 1.665 21.995 9.420 1.00 66.75 300 SER A N 1
ATOM 2327 C CA . SER A 1 300 ? 1.735 21.497 10.793 1.00 66.75 300 SER A CA 1
ATOM 2328 C C . SER A 1 300 ? 2.201 22.634 11.708 1.00 66.75 300 SER A C 1
ATOM 2330 O O . SER A 1 300 ? 3.258 23.211 11.438 1.00 66.75 300 SER A O 1
ATOM 2332 N N . GLU A 1 301 ? 1.397 22.963 12.723 1.00 54.34 301 GLU A N 1
ATOM 2333 C CA . GLU A 1 301 ? 1.755 23.906 13.798 1.00 54.34 301 GLU A CA 1
ATOM 2334 C C . GLU A 1 301 ? 2.951 23.419 14.628 1.00 54.34 301 GLU A C 1
ATOM 2336 O O . GLU A 1 301 ? 3.074 22.186 14.834 1.00 54.34 301 GLU A O 1
#

Solvent-accessible surface area (backbone atoms only — not comparable to full-atom values): 16345 Å² total; per-residue (Å²): 121,60,30,31,30,76,47,66,53,89,51,68,60,29,51,50,49,49,54,55,50,52,56,53,30,55,76,69,64,34,45,73,48,94,64,92,53,92,77,42,56,34,37,38,29,30,27,46,49,70,44,44,43,48,49,38,59,77,58,66,62,44,85,44,36,32,37,29,31,30,62,68,70,95,36,89,71,30,76,38,44,78,91,41,50,65,60,48,53,52,28,61,73,73,59,56,58,48,74,46,67,38,62,19,34,28,42,40,40,34,26,55,61,67,90,73,74,67,69,75,64,55,50,54,53,71,47,71,63,100,65,96,63,62,55,58,76,36,47,77,77,52,77,57,101,60,35,41,38,36,35,36,77,30,56,29,31,43,32,44,29,37,68,52,103,52,66,29,50,31,40,37,24,54,61,92,43,82,73,39,51,38,34,17,55,28,41,34,41,24,22,27,67,11,12,74,45,72,42,34,79,64,67,30,70,76,46,62,48,88,52,73,39,39,36,42,30,54,33,71,63,44,76,53,98,92,22,60,54,71,90,62,53,45,84,39,59,57,88,50,36,42,34,39,32,60,76,62,80,75,30,36,28,45,32,35,68,83,23,37,48,80,44,61,53,58,60,36,36,39,38,33,66,34,97,55,50,41,34,34,60,38,50,95,83,72,49,71,66,60,51,51,41,54,68,74,72,43,80,85,129

Foldseek 3Di:
DAEEEEFEDDDPLLVVLVVVLCVVCVVVVYHYDPDDDPSHQEYEYEEALLSVLVVCQVVVNDPHEYEYEYSDDQHLQHDHYSVCSVVVVVCVVVVQWDKDKAWKKKKKWKFWDDPDDDPPVVCCQQDPDPDPAQAFNWDWDDDDPTITITMGIARFKKKKFFPDPAWFFKFKDKAPHTDFGWTARTKMKTALSNCPPVVVVLVGDRHDSNAAWIKIADHGTDDDPVGDDDHYIDTGHQPIKMKMAGPDQRWIWIDHSRHIDIDGRTGMMIMHIDPRIHIYIGHPPDDSVVSVCCVPPNDDD

Secondary structure (DSSP, 8-stat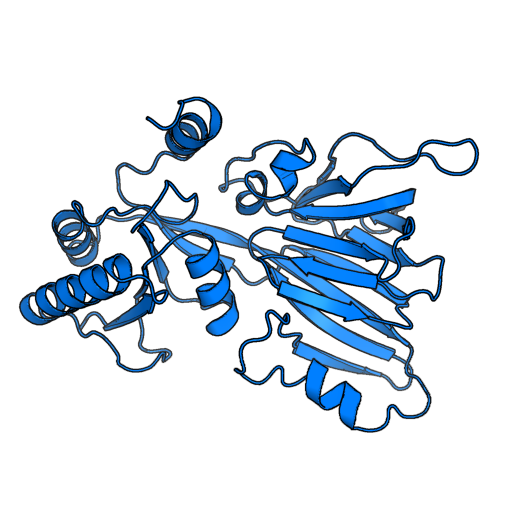e):
--EEEEEE-S-HHHHHHHHHHHHHHHHTT-EE-SS--TT--EEEEES-HHHHHHHHHHTTS-SSEEEEEESSS--SSEEEEGGGHHHHHHHHHHT--EEEEEEEEEEEEEEEPPS---THHHHHHH---SSS--B--PEEEEEET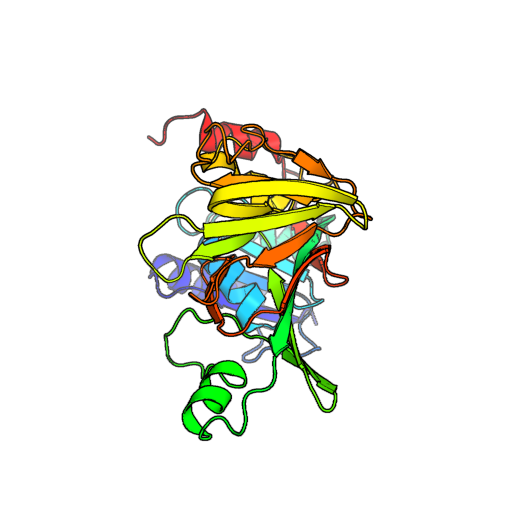TEEEEEEEESSEEEEEESSSS-EEEEEEETTEEEEEEEESEEEEE-TTGGGTHHHHTTPPP--TTS-EEEEEEES---SSS-----SPEEEETT--EEEEESSSS-EEEEETTEEEEESSEEEEEEEEEEEEEEEEE-TT--HHHHHHHHHTSPP-